Protein AF-0000000074027696 (afdb_homodimer)

Nearest PDB structures (foldseek):
  2muy-assembly1_A  TM=5.204E-01  e=8.103E-02  Escherichia coli
  4whe-assembly1_A  TM=5.985E-01  e=4.391E+00  Escherichia coli K-12
  5t8l-assembly1_A  TM=5.364E-01  e=8.041E+00  Saccharomyces cerevisiae S288C
  9eon-assembly1_A  TM=3.607E-01  e=3.245E+00  Synechocystis sp. PCC 6803
  2muy-assembly1_A  TM=5.195E-01  e=8.103E-02  Escherichia coli

pLDDT: mean 82.86, std 12.65, range [43.19, 97.19]

Sequence (272 aa):
MDLREAIEKIWNNRKYNTNDPKTAISHLNEEVAESLKALMKGDVDKAKRELQDAMSCLFIAMKVLDVDAVDAVNKQVEQMKKRNTKIMIFKNDKVEIYVDGVLKGGWSIWSTEDIKEAEKLAKEFGCEIKHEFNEAMDLREAIEKIWNNRKYNTNDPKTAISHLNEEVAESLKALMKGDVDKAKRELQDAMSCLFIAMKVLDVDAVDAVNKQVEQMKKRNTKIMIFKNDKVEIYVDGVLKGGWSIWSTEDIKEAEKLAKEFGCEIKHEFNEA

Secondary structure (DSSP, 8-state):
-BHHHHHHHHHHH-SS----HHHHHHHHHHHHHHHHHHHHTT-HHHHHHHHHHHHHHHHHHHHHTT--HHHHHHHHHHHHHHHTTEEEEE-SSEEEEEETTEEEEEEE--SHHHHHHHHHHHHHHTPEEEE-----/-BHHHHHHHHHHH-SS----HHHHHHHHHHHHHHHHHHHHTT-HHHHHHHHHHHHHHHHHHHHHTT--HHHHHHHHHHHHHHHTTEEEEE-SSEEEEEETTEEEEEEE--SHHHHHHHHHHHHHHTPEEEE-----

Structure (mmCIF, N/CA/C/O backbone):
data_AF-0000000074027696-model_v1
#
loop_
_entity.id
_entity.type
_entity.pdbx_description
1 polymer 'MazG nucleotide pyrophosphohydrolase domain-containing protein'
#
loop_
_atom_site.group_PDB
_atom_site.id
_atom_site.type_symbol
_atom_site.label_atom_id
_atom_site.label_alt_id
_atom_site.label_comp_id
_atom_site.label_asym_id
_atom_site.label_entity_id
_atom_site.label_seq_id
_atom_site.pdbx_PDB_ins_code
_atom_site.Cartn_x
_atom_site.Cartn_y
_atom_site.Cartn_z
_atom_site.occupancy
_atom_site.B_iso_or_equiv
_atom_site.auth_seq_id
_atom_site.auth_comp_id
_atom_site.auth_asym_id
_atom_site.auth_atom_id
_atom_site.pdbx_PDB_model_num
ATOM 1 N N . MET A 1 1 ? -3.068 -5.875 17.938 1 90.62 1 MET A N 1
ATOM 2 C CA . MET A 1 1 ? -3.92 -4.812 17.406 1 90.62 1 MET A CA 1
ATOM 3 C C . MET A 1 1 ? -4.812 -5.332 16.281 1 90.62 1 MET A C 1
ATOM 5 O O . MET A 1 1 ? -4.34 -6.02 15.383 1 90.62 1 MET A O 1
ATOM 9 N N . ASP A 1 2 ? -6.109 -4.969 16.469 1 94.5 2 ASP A N 1
ATOM 10 C CA . ASP A 1 2 ? -7.094 -5.312 15.445 1 94.5 2 ASP A CA 1
ATOM 11 C C . ASP A 1 2 ? -6.859 -4.512 14.164 1 94.5 2 ASP A C 1
ATOM 13 O O . ASP A 1 2 ? -6.562 -3.316 14.219 1 94.5 2 ASP A O 1
ATOM 17 N N . LEU A 1 3 ? -7.027 -5.215 12.969 1 95.88 3 LEU A N 1
ATOM 18 C CA . LEU A 1 3 ? -6.754 -4.594 11.68 1 95.88 3 LEU A CA 1
ATOM 19 C C . LEU A 1 3 ? -7.664 -3.391 11.453 1 95.88 3 LEU A C 1
ATOM 21 O O . LEU A 1 3 ? -7.203 -2.322 11.055 1 95.88 3 LEU A O 1
ATOM 25 N N . ARG A 1 4 ? -8.922 -3.486 11.742 1 94.5 4 ARG A N 1
ATOM 26 C CA . ARG A 1 4 ? -9.859 -2.377 11.578 1 94.5 4 ARG A CA 1
ATOM 27 C C . ARG A 1 4 ? -9.531 -1.242 12.547 1 94.5 4 ARG A C 1
ATOM 29 O O . ARG A 1 4 ? -9.664 -0.067 12.195 1 94.5 4 ARG A O 1
ATOM 36 N N . GLU A 1 5 ? -9.156 -1.602 13.68 1 94.5 5 GLU A N 1
ATOM 37 C CA . GLU A 1 5 ? -8.75 -0.605 14.664 1 94.5 5 GLU A CA 1
ATOM 38 C C . GLU A 1 5 ? -7.52 0.167 14.195 1 94.5 5 GLU A C 1
ATOM 40 O O . GLU A 1 5 ? -7.434 1.381 14.391 1 94.5 5 GLU A O 1
ATOM 45 N N . ALA A 1 6 ? -6.559 -0.57 13.68 1 94.75 6 ALA A N 1
ATOM 46 C CA . ALA A 1 6 ? -5.355 0.069 13.156 1 94.75 6 ALA A CA 1
ATOM 47 C C . ALA A 1 6 ? -5.703 1.094 12.078 1 94.75 6 ALA A C 1
ATOM 49 O O . ALA A 1 6 ? -5.16 2.203 12.07 1 94.75 6 ALA A O 1
ATOM 50 N N . ILE A 1 7 ? -6.613 0.716 11.172 1 95.62 7 ILE A N 1
ATOM 51 C CA . ILE A 1 7 ? -7.023 1.589 10.078 1 95.62 7 ILE A CA 1
ATOM 52 C C . ILE A 1 7 ? -7.734 2.818 10.641 1 95.62 7 ILE A C 1
ATOM 54 O O . ILE A 1 7 ? -7.484 3.943 10.203 1 95.62 7 ILE A O 1
ATOM 58 N N . GLU A 1 8 ? -8.562 2.65 11.656 1 94.31 8 GLU A N 1
ATOM 59 C CA . GLU A 1 8 ? -9.266 3.764 12.289 1 94.31 8 GLU A CA 1
ATOM 60 C C . GLU A 1 8 ? -8.281 4.719 12.969 1 94.31 8 GLU A C 1
ATOM 62 O O . GLU A 1 8 ? -8.469 5.934 12.938 1 94.31 8 GLU A O 1
ATOM 67 N N . LYS A 1 9 ? -7.309 4.137 13.555 1 90.81 9 LYS A N 1
ATOM 68 C CA . LYS A 1 9 ? -6.293 4.957 14.211 1 90.81 9 LYS A CA 1
ATOM 69 C C . LYS A 1 9 ? -5.574 5.848 13.203 1 90.81 9 LYS A C 1
ATOM 71 O O . LYS A 1 9 ? -5.383 7.043 13.445 1 90.81 9 LYS A O 1
ATOM 76 N N . ILE A 1 10 ? -5.172 5.27 12.109 1 91 10 ILE A N 1
ATOM 77 C CA . ILE A 1 10 ? -4.504 6.031 11.062 1 91 10 ILE A CA 1
ATOM 78 C C . ILE A 1 10 ? -5.461 7.078 10.492 1 91 10 ILE A C 1
ATOM 80 O O . ILE A 1 10 ? -5.09 8.242 10.32 1 91 10 ILE A O 1
ATOM 84 N N . TRP A 1 11 ? -6.668 6.676 10.273 1 91.56 11 TRP A N 1
ATOM 85 C CA . TRP A 1 11 ? -7.691 7.551 9.703 1 91.56 11 TRP A CA 1
ATOM 86 C C . TRP A 1 11 ? -7.918 8.766 10.594 1 91.56 11 TRP A C 1
ATOM 88 O O . TRP A 1 11 ? -7.969 9.898 10.102 1 91.56 11 TRP A O 1
ATOM 98 N N . ASN A 1 12 ? -8.023 8.562 11.805 1 89.31 12 ASN A N 1
ATOM 99 C CA . ASN A 1 12 ? -8.375 9.609 12.758 1 89.31 12 ASN A CA 1
ATOM 100 C C . ASN A 1 12 ? -7.203 10.555 13.008 1 89.31 12 ASN A C 1
ATOM 102 O O . ASN A 1 12 ? -7.391 11.664 13.523 1 89.31 12 ASN A O 1
ATOM 106 N N . ASN A 1 13 ? -6.02 10.109 12.648 1 80.31 13 ASN A N 1
ATOM 107 C CA . ASN A 1 13 ? -4.836 10.914 12.922 1 80.31 13 ASN A CA 1
ATOM 108 C C . ASN A 1 13 ? -4.129 11.328 11.641 1 80.31 13 ASN A C 1
ATOM 110 O O . ASN A 1 13 ? -3.006 11.844 11.68 1 80.31 13 ASN A O 1
ATOM 114 N N . ARG A 1 14 ? -4.723 11.094 10.555 1 77.75 14 ARG A N 1
ATOM 115 C CA . ARG A 1 14 ? -4.102 11.273 9.25 1 77.75 14 ARG A CA 1
ATOM 116 C C . ARG A 1 14 ? -3.582 12.695 9.078 1 77.75 14 ARG A C 1
ATOM 118 O O . ARG A 1 14 ? -4.172 13.648 9.594 1 77.75 14 ARG A O 1
ATOM 125 N N . LYS A 1 15 ? -2.514 12.68 8.312 1 62.47 15 LYS A N 1
ATOM 126 C CA . LYS A 1 15 ? -1.826 13.938 8.031 1 62.47 15 LYS A CA 1
ATOM 127 C C . LYS A 1 15 ? -2.629 14.797 7.066 1 62.47 15 LYS A C 1
ATOM 129 O O . LYS A 1 15 ? -2.57 16.031 7.125 1 62.47 15 LYS A O 1
ATOM 134 N N . TYR A 1 16 ? -3.195 14.125 6.133 1 65.75 16 TYR A N 1
ATOM 135 C CA . TYR A 1 16 ? -3.98 14.852 5.133 1 65.75 16 TYR A CA 1
ATOM 136 C C . TYR A 1 16 ? -5.398 14.297 5.051 1 65.75 16 TYR A C 1
ATOM 138 O O . TYR A 1 16 ? -5.629 13.117 5.336 1 65.75 16 TYR A O 1
ATOM 146 N N . ASN A 1 17 ? -6.246 15.336 4.859 1 69 17 ASN A N 1
ATOM 147 C CA . ASN A 1 17 ? -7.645 14.945 4.711 1 69 17 ASN A CA 1
ATOM 148 C C . ASN A 1 17 ? -8.078 14.977 3.25 1 69 17 ASN A C 1
ATOM 150 O O . ASN A 1 17 ? -7.789 15.93 2.527 1 69 17 ASN A O 1
ATOM 154 N N . THR A 1 18 ? -8.258 13.812 2.703 1 73.75 18 THR A N 1
ATOM 155 C CA . THR A 1 18 ? -8.812 13.781 1.354 1 73.75 18 THR A CA 1
ATOM 156 C C . THR A 1 18 ? -9.977 12.797 1.271 1 73.75 18 THR A C 1
ATOM 158 O O . THR A 1 18 ? -9.992 11.789 1.979 1 73.75 18 THR A O 1
ATOM 161 N N . ASN A 1 19 ? -10.914 13.164 0.49 1 85.12 19 ASN A N 1
ATOM 162 C CA . ASN A 1 19 ? -11.992 12.234 0.157 1 85.12 19 ASN A CA 1
ATOM 163 C C . ASN A 1 19 ? -11.969 11.859 -1.323 1 85.12 19 ASN A C 1
ATOM 165 O O . ASN A 1 19 ? -12.891 11.211 -1.814 1 85.12 19 ASN A O 1
ATOM 169 N N . ASP A 1 20 ? -10.938 12.266 -1.997 1 88.56 20 ASP A N 1
ATOM 170 C CA . ASP A 1 20 ? -10.781 11.961 -3.416 1 88.56 20 ASP A CA 1
ATOM 171 C C . ASP A 1 20 ? -9.922 10.719 -3.623 1 88.56 20 ASP A C 1
ATOM 173 O O . ASP A 1 20 ? -8.758 10.688 -3.23 1 88.56 20 ASP A O 1
ATOM 177 N N . PRO A 1 21 ? -10.531 9.711 -4.25 1 94.5 21 PRO A N 1
ATOM 178 C CA . PRO A 1 21 ? -9.805 8.453 -4.453 1 94.5 21 PRO A CA 1
ATOM 179 C C . PRO A 1 21 ? -8.5 8.648 -5.23 1 94.5 21 PRO A C 1
ATOM 181 O O . PRO A 1 21 ? -7.477 8.047 -4.887 1 94.5 21 PRO A O 1
ATOM 184 N N . LYS A 1 22 ? -8.547 9.5 -6.227 1 90.56 22 LYS A N 1
ATOM 185 C CA . LYS A 1 22 ? -7.355 9.727 -7.047 1 90.56 22 LYS A CA 1
ATOM 186 C C . LYS A 1 22 ? -6.223 10.328 -6.215 1 90.56 22 LYS A C 1
ATOM 188 O O . LYS A 1 22 ? -5.074 9.891 -6.316 1 90.56 22 LYS A O 1
ATOM 193 N N . THR A 1 23 ? -6.547 11.258 -5.367 1 87.75 23 THR A N 1
ATOM 194 C CA . THR A 1 23 ? -5.559 11.883 -4.492 1 87.75 23 THR A CA 1
ATOM 195 C C . THR A 1 23 ? -4.996 10.875 -3.5 1 87.75 23 THR A C 1
ATOM 197 O O . THR A 1 23 ? -3.783 10.789 -3.312 1 87.75 23 THR A O 1
ATOM 200 N N . ALA A 1 24 ? -5.863 10.109 -2.852 1 91.62 24 ALA A N 1
ATOM 201 C CA . ALA A 1 24 ? -5.445 9.117 -1.86 1 91.62 24 ALA A CA 1
ATOM 202 C C . ALA A 1 24 ? -4.5 8.094 -2.475 1 91.62 24 ALA A C 1
ATOM 204 O O . ALA A 1 24 ? -3.432 7.816 -1.92 1 91.62 24 ALA A O 1
ATOM 205 N N . ILE A 1 25 ? -4.793 7.562 -3.676 1 95.12 25 ILE A N 1
ATOM 206 C CA . ILE A 1 25 ? -3.984 6.527 -4.305 1 95.12 25 ILE A CA 1
ATOM 207 C C . ILE A 1 25 ? -2.705 7.141 -4.867 1 95.12 25 ILE A C 1
ATOM 209 O O . ILE A 1 25 ? -1.651 6.5 -4.875 1 95.12 25 ILE A O 1
ATOM 213 N N . SER A 1 26 ? -2.805 8.406 -5.312 1 88.75 26 SER A N 1
ATOM 214 C CA . SER A 1 26 ? -1.607 9.094 -5.785 1 88.75 26 SER A CA 1
ATOM 215 C C . SER A 1 26 ? -0.571 9.227 -4.672 1 88.75 26 SER A C 1
ATOM 217 O O . SER A 1 26 ? 0.622 9.016 -4.902 1 88.75 26 SER A O 1
ATOM 219 N N . HIS A 1 27 ? -1.017 9.57 -3.449 1 88.62 27 HIS A N 1
ATOM 220 C CA . HIS A 1 27 ? -0.11 9.641 -2.309 1 88.62 27 HIS A CA 1
ATOM 221 C C . HIS A 1 27 ? 0.51 8.281 -2.016 1 88.62 27 HIS A C 1
ATOM 223 O O . HIS A 1 27 ? 1.709 8.188 -1.743 1 88.62 27 HIS A O 1
ATOM 229 N N . LEU A 1 28 ? -0.297 7.234 -2.057 1 94.12 28 LEU A N 1
ATOM 230 C CA . LEU A 1 28 ? 0.194 5.871 -1.886 1 94.12 28 LEU A CA 1
ATOM 231 C C . LEU A 1 28 ? 1.269 5.547 -2.918 1 94.12 28 LEU A C 1
ATOM 233 O O . LEU A 1 28 ? 2.344 5.055 -2.568 1 94.12 28 LEU A O 1
ATOM 237 N N . ASN A 1 29 ? 1.05 5.848 -4.156 1 93.25 29 ASN A N 1
ATOM 238 C CA . ASN A 1 29 ? 1.986 5.59 -5.246 1 93.25 29 ASN A CA 1
ATOM 239 C C . ASN A 1 29 ? 3.314 6.305 -5.023 1 93.25 29 ASN A C 1
ATOM 241 O O . ASN A 1 29 ? 4.379 5.758 -5.328 1 93.25 29 ASN A O 1
ATOM 245 N N . GLU A 1 30 ? 3.201 7.473 -4.598 1 88.06 30 GLU A N 1
ATOM 246 C CA . GLU A 1 30 ? 4.41 8.242 -4.32 1 88.06 30 GLU A CA 1
ATOM 247 C C . GLU A 1 30 ? 5.281 7.543 -3.281 1 88.06 30 GLU A C 1
ATOM 249 O O . GLU A 1 30 ? 6.484 7.359 -3.494 1 88.06 30 GLU A O 1
ATOM 254 N N . GLU A 1 31 ? 4.66 7.121 -2.146 1 92.75 31 GLU A N 1
ATOM 255 C CA . GLU A 1 31 ? 5.414 6.461 -1.083 1 92.75 31 GLU A CA 1
ATOM 256 C C . GLU A 1 31 ? 6.02 5.148 -1.568 1 92.75 31 GLU A C 1
ATOM 258 O O . GLU A 1 31 ? 7.156 4.816 -1.226 1 92.75 31 GLU A O 1
ATOM 263 N N . VAL A 1 32 ? 5.273 4.422 -2.32 1 95.5 32 VAL A N 1
ATOM 264 C CA . VAL A 1 32 ? 5.77 3.148 -2.838 1 95.5 32 VAL A CA 1
ATOM 265 C C . VAL A 1 32 ? 6.938 3.396 -3.791 1 95.5 32 VAL A C 1
ATOM 267 O O . VAL A 1 32 ? 7.957 2.707 -3.725 1 95.5 32 VAL A O 1
ATOM 270 N N . ALA A 1 33 ? 6.781 4.391 -4.656 1 90.06 33 ALA A N 1
ATOM 271 C CA . ALA A 1 33 ? 7.844 4.742 -5.594 1 90.06 33 ALA A CA 1
ATOM 272 C C . ALA A 1 33 ? 9.109 5.168 -4.852 1 90.06 33 ALA A C 1
ATOM 274 O O . ALA A 1 33 ? 10.219 4.801 -5.246 1 90.06 33 ALA A O 1
ATOM 275 N N . GLU A 1 34 ? 8.969 5.879 -3.82 1 91.56 34 GLU A N 1
ATOM 276 C CA . GLU A 1 34 ? 10.117 6.312 -3.033 1 91.56 34 GLU A CA 1
ATOM 277 C C . GLU A 1 34 ? 10.789 5.129 -2.344 1 91.56 34 GLU A C 1
ATOM 279 O O . GLU A 1 34 ? 12.016 5.09 -2.223 1 91.56 34 GLU A O 1
ATOM 284 N N . SER A 1 35 ? 10.008 4.246 -1.848 1 95.56 35 SER A N 1
ATOM 285 C CA . SER A 1 35 ? 10.57 3.039 -1.241 1 95.56 35 SER A CA 1
ATOM 286 C C . SER A 1 35 ? 11.391 2.242 -2.248 1 95.56 35 SER A C 1
ATOM 288 O O . SER A 1 35 ? 12.516 1.827 -1.95 1 95.56 35 SER A O 1
ATOM 290 N N . LEU A 1 36 ? 10.852 2.078 -3.43 1 94.12 36 LEU A N 1
ATOM 291 C CA . LEU A 1 36 ? 11.539 1.348 -4.488 1 94.12 36 LEU A CA 1
ATOM 292 C C . LEU A 1 36 ? 12.836 2.053 -4.887 1 94.12 36 LEU A C 1
ATOM 294 O O . LEU A 1 36 ? 13.875 1.41 -5.039 1 94.12 36 LEU A O 1
ATOM 298 N N . LYS A 1 37 ? 12.75 3.352 -5.035 1 91.06 37 LYS A N 1
ATOM 299 C CA . LYS A 1 37 ? 13.914 4.16 -5.379 1 91.06 37 LYS A CA 1
ATOM 300 C C . LYS A 1 37 ? 15.016 4 -4.336 1 91.06 37 LYS A C 1
ATOM 302 O O . LYS A 1 37 ? 16.188 3.893 -4.68 1 91.06 37 LYS A O 1
ATOM 307 N N . ALA A 1 38 ? 14.625 4.035 -3.074 1 94.62 38 ALA A N 1
ATOM 308 C CA . ALA A 1 38 ? 15.586 3.867 -1.987 1 94.62 38 ALA A CA 1
ATOM 309 C C . ALA A 1 38 ? 16.281 2.508 -2.066 1 94.62 38 ALA A C 1
ATOM 311 O O . ALA A 1 38 ? 17.484 2.4 -1.847 1 94.62 38 ALA A O 1
ATOM 312 N N . LEU A 1 39 ? 15.531 1.489 -2.393 1 94.06 39 LEU A N 1
ATOM 313 C CA . LEU A 1 39 ? 16.109 0.158 -2.537 1 94.06 39 LEU A CA 1
ATOM 314 C C . LEU A 1 39 ? 17.109 0.125 -3.684 1 94.06 39 LEU A C 1
ATOM 316 O O . LEU A 1 39 ? 18.172 -0.492 -3.566 1 94.06 39 LEU A O 1
ATOM 320 N N . MET A 1 40 ? 16.75 0.814 -4.789 1 91.38 40 MET A N 1
ATOM 321 C CA . MET A 1 40 ? 17.625 0.863 -5.961 1 91.38 40 MET A CA 1
ATOM 322 C C . MET A 1 40 ? 18.938 1.549 -5.629 1 91.38 40 MET A C 1
ATOM 324 O O . MET A 1 40 ? 19.984 1.237 -6.227 1 91.38 40 MET A O 1
ATOM 328 N N . LYS A 1 41 ? 18.906 2.398 -4.633 1 94.88 41 LYS A N 1
ATOM 329 C CA . LYS A 1 41 ? 20.094 3.129 -4.203 1 94.88 41 LYS A CA 1
ATOM 330 C C . LYS A 1 41 ? 20.812 2.4 -3.068 1 94.88 41 LYS A C 1
ATOM 332 O O . LYS A 1 41 ? 21.812 2.893 -2.539 1 94.88 41 LYS A O 1
ATOM 337 N N . GLY A 1 42 ? 20.281 1.379 -2.637 1 95.38 42 GLY A N 1
ATOM 338 C CA . GLY A 1 42 ? 20.891 0.581 -1.59 1 95.38 42 GLY A CA 1
ATOM 339 C C . GLY A 1 42 ? 20.594 1.099 -0.194 1 95.38 42 GLY A C 1
ATOM 340 O O . GLY A 1 42 ? 21.234 0.679 0.775 1 95.38 42 GLY A O 1
ATOM 341 N N . ASP A 1 43 ? 19.703 1.993 -0.091 1 96.56 43 ASP A N 1
ATOM 342 C CA . ASP A 1 43 ? 19.312 2.559 1.198 1 96.56 43 ASP A CA 1
ATOM 343 C C . ASP A 1 43 ? 18.125 1.813 1.791 1 96.56 43 ASP A C 1
ATOM 345 O O . ASP A 1 43 ? 16.984 2.291 1.721 1 96.56 43 ASP A O 1
ATOM 349 N N . VAL A 1 44 ? 18.406 0.745 2.484 1 96.62 44 VAL A N 1
ATOM 350 C CA . VAL A 1 44 ? 17.375 -0.166 2.986 1 96.62 44 VAL A CA 1
ATOM 351 C C . VAL A 1 44 ? 16.594 0.502 4.117 1 96.62 44 VAL A C 1
ATOM 353 O O . VAL A 1 44 ? 15.383 0.338 4.227 1 96.62 44 VAL A O 1
ATOM 356 N N . ASP A 1 45 ? 17.266 1.235 4.898 1 96.5 45 ASP A N 1
ATOM 357 C CA . ASP A 1 45 ? 16.609 1.91 6.012 1 96.5 45 ASP A CA 1
ATOM 358 C C . ASP A 1 45 ? 15.555 2.898 5.516 1 96.5 45 ASP A C 1
ATOM 360 O O . ASP A 1 45 ? 14.438 2.939 6.031 1 96.5 45 ASP A O 1
ATOM 364 N N . LYS A 1 46 ? 15.953 3.635 4.566 1 94.06 46 LYS A N 1
ATOM 365 C CA . LYS A 1 46 ? 14.992 4.566 3.984 1 94.06 46 LYS A CA 1
ATOM 366 C C . LYS A 1 46 ? 13.844 3.822 3.309 1 94.06 46 LYS A C 1
ATOM 368 O O . LYS A 1 46 ? 12.688 4.254 3.379 1 94.06 46 LYS A O 1
ATOM 373 N N . ALA A 1 47 ? 14.156 2.732 2.635 1 97.06 47 ALA A N 1
ATOM 374 C CA . ALA A 1 47 ? 13.117 1.94 1.979 1 97.06 47 ALA A CA 1
ATOM 375 C C . ALA A 1 47 ? 12.078 1.461 2.984 1 97.06 47 ALA A C 1
ATOM 377 O O . ALA A 1 47 ? 10.875 1.513 2.715 1 97.06 47 ALA A O 1
ATOM 378 N N . LYS A 1 48 ? 12.539 1.059 4.152 1 97.12 48 LYS A N 1
ATOM 379 C CA . LYS A 1 48 ? 11.641 0.6 5.211 1 97.12 48 LYS A CA 1
ATOM 380 C C . LYS A 1 48 ? 10.75 1.734 5.703 1 97.12 48 LYS A C 1
ATOM 382 O O . LYS A 1 48 ? 9.555 1.54 5.914 1 97.12 48 LYS A O 1
ATOM 387 N N . ARG A 1 49 ? 11.312 2.873 5.82 1 94 49 ARG A N 1
ATOM 388 C CA . ARG A 1 49 ? 10.547 4.023 6.281 1 94 49 ARG A CA 1
ATOM 389 C C . ARG A 1 49 ? 9.461 4.398 5.277 1 94 49 ARG A C 1
ATOM 391 O O . ARG A 1 49 ? 8.312 4.633 5.656 1 94 49 ARG A O 1
ATOM 398 N N . GLU A 1 50 ? 9.812 4.438 4.043 1 93.06 50 GLU A N 1
ATOM 399 C CA . GLU A 1 50 ? 8.852 4.777 2.998 1 93.06 50 GLU A CA 1
ATOM 400 C C . GLU A 1 50 ? 7.762 3.719 2.887 1 93.06 50 GLU A C 1
ATOM 402 O O . GLU A 1 50 ? 6.609 4.035 2.574 1 93.06 50 GLU A O 1
ATOM 407 N N . LEU A 1 51 ? 8.156 2.516 3.148 1 96.81 51 LEU A N 1
ATOM 408 C CA . LEU A 1 51 ? 7.18 1.432 3.133 1 96.81 51 LEU A CA 1
ATOM 409 C C . LEU A 1 51 ? 6.176 1.59 4.27 1 96.81 51 LEU A C 1
ATOM 411 O O . LEU A 1 51 ? 4.98 1.345 4.086 1 96.81 51 LEU A O 1
ATOM 415 N N . GLN A 1 52 ? 6.668 1.999 5.414 1 95.25 52 GLN A N 1
ATOM 416 C CA . GLN A 1 52 ? 5.781 2.285 6.539 1 95.25 52 GLN A CA 1
ATOM 417 C C . GLN A 1 52 ? 4.816 3.42 6.199 1 95.25 52 GLN A C 1
ATOM 419 O O . GLN A 1 52 ? 3.623 3.336 6.5 1 95.25 52 GLN A O 1
ATOM 424 N N . ASP A 1 53 ? 5.32 4.453 5.57 1 92.12 53 ASP A N 1
ATOM 425 C CA . ASP A 1 53 ? 4.473 5.555 5.125 1 92.12 53 ASP A CA 1
ATOM 426 C C . ASP A 1 53 ? 3.449 5.078 4.094 1 92.12 53 ASP A C 1
ATOM 428 O O . ASP A 1 53 ? 2.305 5.539 4.09 1 92.12 53 ASP A O 1
ATOM 432 N N . ALA A 1 54 ? 3.881 4.191 3.24 1 95.44 54 ALA A N 1
ATOM 433 C CA . ALA A 1 54 ? 2.982 3.633 2.232 1 95.44 54 ALA A CA 1
ATOM 434 C C . ALA A 1 54 ? 1.828 2.879 2.885 1 95.44 54 ALA A C 1
ATOM 436 O O . ALA A 1 54 ? 0.692 2.938 2.41 1 95.44 54 ALA A O 1
ATOM 437 N N . MET A 1 55 ? 2.084 2.189 3.928 1 97 55 MET A N 1
ATOM 438 C CA . MET A 1 55 ? 1.021 1.469 4.625 1 97 55 MET A CA 1
ATOM 439 C C . MET A 1 55 ? -0.049 2.43 5.129 1 97 55 MET A C 1
ATOM 441 O O . MET A 1 55 ? -1.244 2.166 4.984 1 97 55 MET A O 1
ATOM 445 N N . SER A 1 56 ? 0.376 3.539 5.715 1 94.12 56 SER A N 1
ATOM 446 C CA . SER A 1 56 ? -0.582 4.535 6.18 1 94.12 56 SER A CA 1
ATOM 447 C C . SER A 1 56 ? -1.435 5.062 5.031 1 94.12 56 SER A C 1
ATOM 449 O O . SER A 1 56 ? -2.656 5.164 5.152 1 94.12 56 SER A O 1
ATOM 451 N N . CYS A 1 57 ? -0.773 5.336 3.928 1 92.56 57 CYS A N 1
ATOM 452 C CA . CYS A 1 57 ? -1.491 5.832 2.758 1 92.56 57 CYS A CA 1
ATOM 453 C C . CYS A 1 57 ? -2.467 4.785 2.234 1 92.56 57 CYS A C 1
ATOM 455 O O . CYS A 1 57 ? -3.562 5.125 1.782 1 92.56 57 CYS A O 1
ATOM 457 N N . LEU A 1 58 ? -2.006 3.533 2.301 1 97.12 58 LEU A N 1
ATOM 458 C CA . LEU A 1 58 ? -2.883 2.455 1.857 1 97.12 58 LEU A CA 1
ATOM 459 C C . LEU A 1 58 ? -4.141 2.387 2.721 1 97.12 58 LEU A C 1
ATOM 461 O O . LEU A 1 58 ? -5.25 2.268 2.197 1 97.12 58 LEU A O 1
ATOM 465 N N . PHE A 1 59 ? -3.992 2.48 4.008 1 96.19 59 PHE A N 1
ATOM 466 C CA . PHE A 1 59 ? -5.125 2.426 4.922 1 96.19 59 PHE A CA 1
ATOM 467 C C . PHE A 1 59 ? -6.066 3.6 4.688 1 96.19 59 PHE A C 1
ATOM 469 O O . PHE A 1 59 ? -7.289 3.434 4.699 1 96.19 59 PHE A O 1
ATOM 476 N N . ILE A 1 60 ? -5.566 4.746 4.445 1 93.25 60 ILE A N 1
ATOM 477 C CA . ILE A 1 60 ? -6.375 5.922 4.148 1 93.25 60 ILE A CA 1
ATOM 478 C C . ILE A 1 60 ? -7.137 5.707 2.846 1 93.25 60 ILE A C 1
ATOM 480 O O . ILE A 1 60 ? -8.336 5.977 2.77 1 93.25 60 ILE A O 1
ATOM 484 N N . ALA A 1 61 ? -6.445 5.23 1.82 1 95.81 61 ALA A N 1
ATOM 485 C CA . ALA A 1 61 ? -7.07 4.977 0.524 1 95.81 61 ALA A CA 1
ATOM 486 C C . ALA A 1 61 ? -8.211 3.975 0.654 1 95.81 61 ALA A C 1
ATOM 488 O O . ALA A 1 61 ? -9.25 4.121 0.003 1 95.81 61 ALA A O 1
ATOM 489 N N . MET A 1 62 ? -7.988 2.951 1.463 1 97.12 62 MET A N 1
ATOM 490 C CA . MET A 1 62 ? -9.023 1.938 1.658 1 97.12 62 MET A CA 1
ATOM 491 C C . MET A 1 62 ? -10.273 2.551 2.283 1 97.12 62 MET A C 1
ATOM 493 O O . MET A 1 62 ? -11.391 2.199 1.913 1 97.12 62 MET A O 1
ATOM 497 N N . LYS A 1 63 ? -10.102 3.475 3.182 1 95.94 63 LYS A N 1
ATOM 498 C CA . LYS A 1 63 ? -11.227 4.191 3.771 1 95.94 63 LYS A CA 1
ATOM 499 C C . LYS A 1 63 ? -11.93 5.059 2.734 1 95.94 63 LYS A C 1
ATOM 501 O O . LYS A 1 63 ? -13.164 5.047 2.637 1 95.94 63 LYS A O 1
ATOM 506 N N . VAL A 1 64 ? -11.188 5.77 1.993 1 94.31 64 VAL A N 1
ATOM 507 C CA . VAL A 1 64 ? -11.727 6.691 0.998 1 94.31 64 VAL A CA 1
ATOM 508 C C . VAL A 1 64 ? -12.523 5.914 -0.047 1 94.31 64 VAL A C 1
ATOM 510 O O . VAL A 1 64 ? -13.578 6.371 -0.498 1 94.31 64 VAL A O 1
ATOM 513 N N . LEU A 1 65 ? -12.062 4.719 -0.403 1 97.06 65 LEU A N 1
ATOM 514 C CA . LEU A 1 65 ? -12.688 3.914 -1.447 1 97.06 65 LEU A CA 1
ATOM 515 C C . LEU A 1 65 ? -13.695 2.938 -0.851 1 97.06 65 LEU A C 1
ATOM 517 O O . LEU A 1 65 ? -14.281 2.123 -1.57 1 97.06 65 LEU A O 1
ATOM 521 N N . ASP A 1 66 ? -13.836 2.975 0.479 1 96.44 66 ASP A N 1
ATOM 522 C CA . ASP A 1 66 ? -14.773 2.104 1.187 1 96.44 66 ASP A CA 1
ATOM 523 C C . ASP A 1 66 ? -14.438 0.632 0.949 1 96.44 66 ASP A C 1
ATOM 525 O O . ASP A 1 66 ? -15.297 -0.149 0.543 1 96.44 66 ASP A O 1
ATOM 529 N N . VAL A 1 67 ? -13.195 0.29 1.103 1 97.12 67 VAL A N 1
ATOM 530 C CA . VAL A 1 67 ? -12.719 -1.086 1.036 1 97.12 67 VAL A CA 1
ATOM 531 C C . VAL A 1 67 ? -12.477 -1.617 2.447 1 97.12 67 VAL A C 1
ATOM 533 O O . VAL A 1 67 ? -11.719 -1.022 3.221 1 97.12 67 VAL A O 1
ATOM 536 N N . ASP A 1 68 ? -13.156 -2.678 2.838 1 97 68 ASP A N 1
ATOM 537 C CA . ASP A 1 68 ? -12.938 -3.312 4.133 1 97 68 ASP A CA 1
ATOM 538 C C . ASP A 1 68 ? -11.703 -4.211 4.102 1 97 68 ASP A C 1
ATOM 540 O O . ASP A 1 68 ? -11.656 -5.184 3.346 1 97 68 ASP A O 1
ATOM 544 N N . ALA A 1 69 ? -10.773 -3.889 4.926 1 96.38 69 ALA A N 1
ATOM 545 C CA . ALA A 1 69 ? -9.484 -4.566 4.898 1 96.38 69 ALA A CA 1
ATOM 546 C C . ALA A 1 69 ? -9.625 -6.035 5.293 1 96.38 69 ALA A C 1
ATOM 548 O O . ALA A 1 69 ? -8.938 -6.898 4.75 1 96.38 69 ALA A O 1
ATOM 549 N N . VAL A 1 70 ? -10.461 -6.316 6.281 1 95.25 70 VAL A N 1
ATOM 550 C CA . VAL A 1 70 ? -10.648 -7.691 6.73 1 95.25 70 VAL A CA 1
ATOM 551 C C . VAL A 1 70 ? -11.242 -8.531 5.598 1 95.25 70 VAL A C 1
ATOM 553 O O . VAL A 1 70 ? -10.773 -9.633 5.324 1 95.25 70 VAL A O 1
ATOM 556 N N . ASP A 1 71 ? -12.211 -7.98 4.914 1 93.88 71 ASP A N 1
ATOM 557 C CA . ASP A 1 71 ? -12.797 -8.664 3.76 1 93.88 71 ASP A CA 1
ATOM 558 C C . ASP A 1 71 ? -11.75 -8.883 2.668 1 93.88 71 ASP A C 1
ATOM 560 O O . ASP A 1 71 ? -11.734 -9.93 2.02 1 93.88 71 ASP A O 1
ATOM 564 N N . ALA A 1 72 ? -10.977 -7.875 2.455 1 92.81 72 ALA A N 1
ATOM 565 C CA . ALA A 1 72 ? -9.938 -7.969 1.435 1 92.81 72 ALA A CA 1
ATOM 566 C C . ALA A 1 72 ? -8.969 -9.109 1.739 1 92.81 72 ALA A C 1
ATOM 568 O O . ALA A 1 72 ? -8.625 -9.898 0.852 1 92.81 72 ALA A O 1
ATOM 569 N N . VAL A 1 73 ? -8.523 -9.258 2.951 1 92.62 73 VAL A N 1
ATOM 570 C CA . VAL A 1 73 ? -7.617 -10.328 3.357 1 92.62 73 VAL A CA 1
ATOM 571 C C . VAL A 1 73 ? -8.297 -11.68 3.137 1 92.62 73 VAL A C 1
ATOM 573 O O . VAL A 1 73 ? -7.703 -12.594 2.547 1 92.62 73 VAL A O 1
ATOM 576 N N . ASN A 1 74 ? -9.453 -11.805 3.619 1 91.19 74 ASN A N 1
ATOM 577 C CA . ASN A 1 74 ? -10.164 -13.07 3.498 1 91.19 74 ASN A CA 1
ATOM 578 C C . ASN A 1 74 ? -10.344 -13.477 2.037 1 91.19 74 ASN A C 1
ATOM 580 O O . ASN A 1 74 ? -10.148 -14.633 1.679 1 91.19 74 ASN A O 1
ATOM 584 N N . LYS A 1 75 ? -10.727 -12.523 1.216 1 88.44 75 LYS A N 1
ATOM 585 C CA . LYS A 1 75 ? -10.906 -12.781 -0.21 1 88.44 75 LYS A CA 1
ATOM 586 C C . LYS A 1 75 ? -9.602 -13.219 -0.86 1 88.44 75 LYS A C 1
ATOM 588 O O . LYS A 1 75 ? -9.586 -14.133 -1.688 1 88.44 75 LYS A O 1
ATOM 593 N N . GLN A 1 76 ? -8.539 -12.492 -0.516 1 83.5 76 GLN A N 1
ATOM 594 C CA . GLN A 1 76 ? -7.238 -12.828 -1.092 1 83.5 76 GLN A CA 1
ATOM 595 C C . GLN A 1 76 ? -6.812 -14.242 -0.706 1 83.5 76 GLN A C 1
ATOM 597 O O . GLN A 1 76 ? -6.305 -14.992 -1.542 1 83.5 76 GLN A O 1
ATOM 602 N N . VAL A 1 77 ? -7.016 -14.602 0.522 1 81.06 77 VAL A N 1
ATOM 603 C CA . VAL A 1 77 ? -6.652 -15.922 1.014 1 81.06 77 VAL A CA 1
ATOM 604 C C . VAL A 1 77 ? -7.48 -16.984 0.292 1 81.06 77 VAL A C 1
ATOM 606 O O . VAL A 1 77 ? -6.953 -18.031 -0.112 1 81.06 77 VAL A O 1
ATOM 609 N N . GLU A 1 78 ? -8.711 -16.734 0.128 1 82.19 78 GLU A N 1
ATOM 610 C CA . GLU A 1 78 ? -9.586 -17.672 -0.577 1 82.19 78 GLU A CA 1
ATOM 611 C C . GLU A 1 78 ? -9.148 -17.844 -2.029 1 82.19 78 GLU A C 1
ATOM 613 O O . GLU A 1 78 ? -9.117 -18.969 -2.543 1 82.19 78 GLU A O 1
ATOM 618 N N . GLN A 1 79 ? -8.852 -16.734 -2.66 1 75.75 79 GLN A N 1
ATOM 619 C CA . GLN A 1 79 ? -8.398 -16.781 -4.047 1 75.75 79 GLN A CA 1
ATOM 620 C C . GLN A 1 79 ? -7.082 -17.547 -4.168 1 75.75 79 GLN A C 1
ATOM 622 O O . GLN A 1 79 ? -6.883 -18.297 -5.121 1 75.75 79 GLN A O 1
ATOM 627 N N . MET A 1 80 ? -6.258 -17.359 -3.203 1 68.38 80 MET A N 1
ATOM 628 C CA . MET A 1 80 ? -4.961 -18.016 -3.217 1 68.38 80 MET A CA 1
ATOM 629 C C . MET A 1 80 ? -5.117 -19.516 -2.992 1 68.38 80 MET A C 1
ATOM 631 O O . MET A 1 80 ? -4.383 -20.328 -3.574 1 68.38 80 MET A O 1
ATOM 635 N N . LYS A 1 81 ? -5.969 -19.812 -2.195 1 66.62 81 LYS A N 1
ATOM 636 C CA . LYS A 1 81 ? -6.242 -21.234 -1.943 1 66.62 81 LYS A CA 1
ATOM 637 C C . LYS A 1 81 ? -6.844 -21.906 -3.174 1 66.62 81 LYS A C 1
ATOM 639 O O . LYS A 1 81 ? -6.547 -23.062 -3.461 1 66.62 81 LYS A O 1
ATOM 644 N N . LYS A 1 82 ? -7.68 -21.141 -3.805 1 62.19 82 LYS A N 1
ATOM 645 C CA . LYS A 1 82 ? -8.25 -21.688 -5.031 1 62.19 82 LYS A CA 1
ATOM 646 C C . LYS A 1 82 ? -7.191 -21.828 -6.121 1 62.19 82 LYS A C 1
ATOM 648 O O . LYS A 1 82 ? -7.223 -22.766 -6.914 1 62.19 82 LYS A O 1
ATOM 653 N N . ARG A 1 83 ? -6.332 -20.859 -6.242 1 56.5 83 ARG A N 1
ATOM 654 C CA . ARG A 1 83 ? -5.277 -20.828 -7.25 1 56.5 83 ARG A CA 1
ATOM 655 C C . ARG A 1 83 ? -4.301 -21.984 -7.047 1 56.5 83 ARG A C 1
ATOM 657 O O . ARG A 1 83 ? -3.766 -22.531 -8.016 1 56.5 83 ARG A O 1
ATOM 664 N N . ASN A 1 84 ? -4.121 -22.281 -5.746 1 53.66 84 ASN A N 1
ATOM 665 C CA . ASN A 1 84 ? -3.236 -23.422 -5.52 1 53.66 84 ASN A CA 1
ATOM 666 C C . ASN A 1 84 ? -3.748 -24.672 -6.223 1 53.66 84 ASN A C 1
ATOM 668 O O . ASN A 1 84 ? -3.004 -25.641 -6.395 1 53.66 84 ASN A O 1
ATOM 672 N N . THR A 1 85 ? -4.891 -24.438 -6.871 1 60.88 85 THR A N 1
ATOM 673 C CA . THR A 1 85 ? -5.371 -25.547 -7.688 1 60.88 85 THR A CA 1
ATOM 674 C C . THR A 1 85 ? -5.16 -25.25 -9.172 1 60.88 85 THR A C 1
ATOM 676 O O . THR A 1 85 ? -5.27 -26.141 -10.008 1 60.88 85 THR A O 1
ATOM 679 N N . LYS A 1 86 ? -4.809 -23.906 -9.445 1 61.84 86 LYS A N 1
ATOM 680 C CA . LYS A 1 86 ? -4.551 -23.5 -10.828 1 61.84 86 LYS A CA 1
ATOM 681 C C . LYS A 1 86 ? -3.094 -23.094 -11.016 1 61.84 86 LYS A C 1
ATOM 683 O O . LYS A 1 86 ? -2.57 -22.266 -10.266 1 61.84 86 LYS A O 1
ATOM 688 N N . ILE A 1 87 ? -2.391 -23.797 -11.734 1 71.75 87 ILE A N 1
ATOM 689 C CA . ILE A 1 87 ? -0.98 -23.516 -11.992 1 71.75 87 ILE A CA 1
ATOM 690 C C . ILE A 1 87 ? -0.785 -23.141 -13.453 1 71.75 87 ILE A C 1
ATOM 692 O O . ILE A 1 87 ? -1.375 -23.766 -14.344 1 71.75 87 ILE A O 1
ATOM 696 N N . MET A 1 88 ? -0.111 -21.922 -13.633 1 76.62 88 MET A N 1
ATOM 697 C CA . MET A 1 88 ? 0.333 -21.594 -14.984 1 76.62 88 MET A CA 1
ATOM 698 C C . MET A 1 88 ? 1.818 -21.906 -15.156 1 76.62 88 MET A C 1
ATOM 700 O O . MET A 1 88 ? 2.65 -21.375 -14.414 1 76.62 88 MET A O 1
ATOM 704 N N . ILE A 1 89 ? 2.113 -22.891 -16.016 1 80.38 89 ILE A N 1
ATOM 705 C CA . ILE A 1 89 ? 3.494 -23.266 -16.297 1 80.38 89 ILE A CA 1
ATOM 706 C C . ILE A 1 89 ? 3.973 -22.562 -17.562 1 80.38 89 ILE A C 1
ATOM 708 O O . ILE A 1 89 ? 3.398 -22.75 -18.641 1 80.38 89 ILE A O 1
ATOM 712 N N . PHE A 1 90 ? 4.973 -21.703 -17.375 1 82.88 90 PHE A N 1
ATOM 713 C CA . PHE A 1 90 ? 5.586 -21 -18.5 1 82.88 90 PHE A CA 1
ATOM 714 C C . PHE A 1 90 ? 6.754 -21.797 -19.062 1 82.88 90 PHE A C 1
ATOM 716 O O . PHE A 1 90 ? 7.723 -22.078 -18.359 1 82.88 90 PHE A O 1
ATOM 723 N N . LYS A 1 91 ? 6.613 -22.188 -20.281 1 82.88 91 LYS A N 1
ATOM 724 C CA . LYS A 1 91 ? 7.664 -22.859 -21.031 1 82.88 91 LYS A CA 1
ATOM 725 C C . LYS A 1 91 ? 8.266 -21.953 -22.094 1 82.88 91 LYS A C 1
ATOM 727 O O . LYS A 1 91 ? 7.965 -20.75 -22.125 1 82.88 91 LYS A O 1
ATOM 732 N N . ASN A 1 92 ? 9.312 -22.391 -22.812 1 80.62 92 ASN A N 1
ATOM 733 C CA . ASN A 1 92 ? 10.047 -21.578 -23.781 1 80.62 92 ASN A CA 1
ATOM 734 C C . ASN A 1 92 ? 9.102 -20.922 -24.781 1 80.62 92 ASN A C 1
ATOM 736 O O . ASN A 1 92 ? 9.289 -19.766 -25.156 1 80.62 92 ASN A O 1
ATOM 740 N N . ASP A 1 93 ? 8.156 -21.688 -25.203 1 80.56 93 ASP A N 1
ATOM 741 C CA . ASP A 1 93 ? 7.355 -21.188 -26.328 1 80.56 93 ASP A CA 1
ATOM 742 C C . ASP A 1 93 ? 5.867 -21.219 -26 1 80.56 93 ASP A C 1
ATOM 744 O O . ASP A 1 93 ? 5.023 -21 -26.875 1 80.56 93 ASP A O 1
ATOM 748 N N . LYS A 1 94 ? 5.551 -21.594 -24.781 1 82.25 94 LYS A N 1
ATOM 749 C CA . LYS A 1 94 ? 4.125 -21.672 -24.469 1 82.25 94 LYS A CA 1
ATOM 750 C C . LYS A 1 94 ? 3.875 -21.547 -22.969 1 82.25 94 LYS A C 1
ATOM 752 O O . LYS A 1 94 ? 4.809 -21.656 -22.172 1 82.25 94 LYS A O 1
ATOM 757 N N . VAL A 1 95 ? 2.559 -21.188 -22.641 1 85.88 95 VAL A N 1
ATOM 758 C CA . VAL A 1 95 ? 2.064 -21.203 -21.281 1 85.88 95 VAL A CA 1
ATOM 759 C C . VAL A 1 95 ? 0.959 -22.25 -21.141 1 85.88 95 VAL A C 1
ATOM 761 O O . VAL A 1 95 ? 0.111 -22.391 -22.016 1 85.88 95 VAL A O 1
ATOM 764 N N . GLU A 1 96 ? 1.099 -23.062 -20.094 1 80.5 96 GLU A N 1
ATOM 765 C CA . GLU A 1 96 ? 0.098 -24.078 -19.797 1 80.5 96 GLU A CA 1
ATOM 766 C C . GLU A 1 96 ? -0.598 -23.781 -18.469 1 80.5 96 GLU A C 1
ATOM 768 O O . GLU A 1 96 ? 0.041 -23.344 -17.516 1 80.5 96 GLU A O 1
ATOM 773 N N . ILE A 1 97 ? -1.931 -23.938 -18.5 1 75.88 97 ILE A N 1
ATOM 774 C CA . ILE A 1 97 ? -2.703 -23.719 -17.281 1 75.88 97 ILE A CA 1
ATOM 775 C C . ILE A 1 97 ? -3.156 -25.062 -16.719 1 75.88 97 ILE A C 1
ATOM 777 O O . ILE A 1 97 ? -3.754 -25.875 -17.422 1 75.88 97 ILE A O 1
ATOM 781 N N . TYR A 1 98 ? -2.822 -25.312 -15.484 1 73.38 98 TYR A N 1
ATOM 782 C CA . TYR A 1 98 ? -3.236 -26.531 -14.781 1 73.38 98 TYR A CA 1
ATOM 783 C C . TYR A 1 98 ? -4.195 -26.188 -13.648 1 73.38 98 TYR A C 1
ATOM 785 O O . TYR A 1 98 ? -3.998 -25.219 -12.922 1 73.38 98 TYR A O 1
ATOM 793 N N . VAL A 1 99 ? -5.277 -26.891 -13.578 1 68.56 99 VAL A N 1
ATOM 794 C CA . VAL A 1 99 ? -6.199 -26.828 -12.453 1 68.56 99 VAL A CA 1
ATOM 795 C C . VAL A 1 99 ? -6.293 -28.188 -11.773 1 68.56 99 VAL A C 1
ATOM 797 O O . VAL A 1 99 ? -6.641 -29.188 -12.414 1 68.56 99 VAL A O 1
ATOM 800 N N . ASP A 1 100 ? -5.926 -28.125 -10.469 1 69.38 100 ASP A N 1
ATOM 801 C CA . ASP A 1 100 ? -5.914 -29.391 -9.734 1 69.38 100 ASP A CA 1
ATOM 802 C C . ASP A 1 100 ? -5.078 -30.438 -10.461 1 69.38 100 ASP A C 1
ATOM 804 O O . ASP A 1 100 ? -5.504 -31.594 -10.609 1 69.38 100 ASP A O 1
ATOM 808 N N . GLY A 1 101 ? -3.961 -29.969 -11.055 1 72 101 GLY A N 1
ATOM 809 C CA . GLY A 1 101 ? -2.998 -30.875 -11.672 1 72 101 GLY A CA 1
ATOM 810 C C . GLY A 1 101 ? -3.4 -31.312 -13.07 1 72 101 GLY A C 1
ATOM 811 O O . GLY A 1 101 ? -2.678 -32.062 -13.719 1 72 101 GLY A O 1
ATOM 812 N N . VAL A 1 102 ? -4.652 -30.938 -13.43 1 68.75 102 VAL A N 1
ATOM 813 C CA . VAL A 1 102 ? -5.133 -31.312 -14.75 1 68.75 102 VAL A CA 1
ATOM 814 C C . VAL A 1 102 ? -4.941 -30.141 -15.719 1 68.75 102 VAL A C 1
ATOM 816 O O . VAL A 1 102 ? -5.305 -29 -15.406 1 68.75 102 VAL A O 1
ATOM 819 N N . LEU A 1 103 ? -4.258 -30.375 -16.891 1 75.19 103 LEU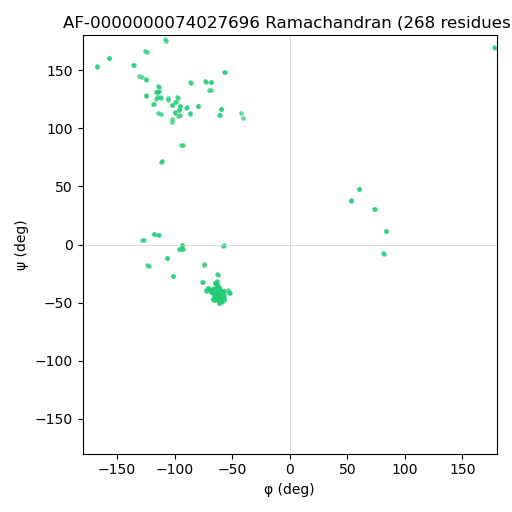 A N 1
ATOM 820 C CA . LEU A 1 103 ? -4.094 -29.344 -17.922 1 75.19 103 LEU A CA 1
ATOM 821 C C . LEU A 1 103 ? -5.449 -28.875 -18.438 1 75.19 103 LEU A C 1
ATOM 823 O O . LEU A 1 103 ? -6.23 -29.672 -18.969 1 75.19 103 LEU A O 1
ATOM 827 N N . LYS A 1 104 ? -5.699 -27.609 -18.203 1 67.19 104 LYS A N 1
ATOM 828 C CA . LYS A 1 104 ? -6.996 -27.062 -18.609 1 67.19 104 LYS A CA 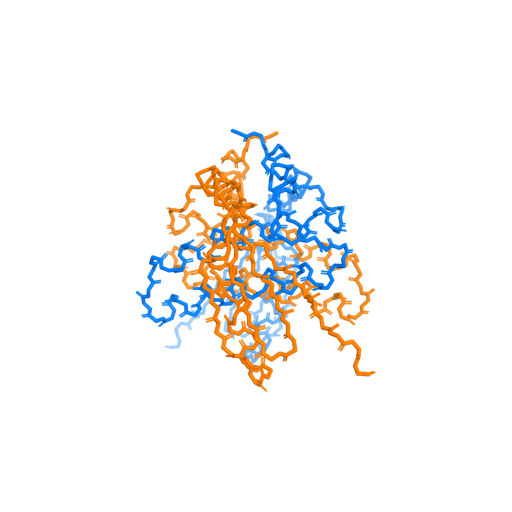1
ATOM 829 C C . LYS A 1 104 ? -6.875 -26.281 -19.906 1 67.19 104 LYS A C 1
ATOM 831 O O . LYS A 1 104 ? -7.855 -26.125 -20.641 1 67.19 104 LYS A O 1
ATOM 836 N N . GLY A 1 105 ? -5.711 -25.734 -20.188 1 67.94 105 GLY A N 1
ATOM 837 C CA . GLY A 1 105 ? -5.508 -24.938 -21.391 1 67.94 105 GLY A CA 1
ATOM 838 C C . GLY A 1 105 ? -4.109 -24.359 -21.484 1 67.94 105 GLY A C 1
ATOM 839 O O . GLY A 1 105 ? -3.254 -24.641 -20.656 1 67.94 105 GLY A O 1
ATOM 840 N N . GLY A 1 106 ? -3.729 -23.781 -22.641 1 75.38 106 GLY A N 1
ATOM 841 C CA . GLY A 1 106 ? -2.461 -23.109 -22.891 1 75.38 106 GLY A CA 1
ATOM 842 C C . GLY A 1 106 ? -2.441 -22.312 -24.172 1 75.38 106 GLY A C 1
ATOM 843 O O . GLY A 1 106 ? -3.385 -22.375 -24.969 1 75.38 106 GLY A O 1
ATOM 844 N N . TRP A 1 107 ? -1.63 -21.344 -24.188 1 74.62 107 TRP A N 1
ATOM 845 C CA . TRP A 1 107 ? -1.425 -20.562 -25.391 1 74.62 107 TRP A CA 1
ATOM 846 C C . TRP A 1 107 ? 0.057 -20.281 -25.625 1 74.62 107 TRP A C 1
ATOM 848 O O . TRP A 1 107 ? 0.87 -20.438 -24.703 1 74.62 107 TRP A O 1
ATOM 858 N N . SER A 1 108 ? 0.31 -20.078 -26.953 1 75.94 108 SER A N 1
ATOM 859 C CA . SER A 1 108 ? 1.698 -19.828 -27.312 1 75.94 108 SER A CA 1
ATOM 860 C C . SER A 1 108 ? 2.139 -18.438 -26.891 1 75.94 108 SER A C 1
ATOM 862 O O . SER A 1 108 ? 1.35 -17.484 -26.922 1 75.94 108 SER A O 1
ATOM 864 N N . ILE A 1 109 ? 3.383 -18.312 -26.406 1 80.12 109 ILE A N 1
ATOM 865 C CA . ILE A 1 109 ? 4.016 -17.047 -26.078 1 80.12 109 ILE A CA 1
ATOM 866 C C . ILE A 1 109 ? 5.348 -16.922 -26.828 1 80.12 109 ILE A C 1
ATOM 868 O O . ILE A 1 109 ? 6.113 -17.891 -26.891 1 80.12 109 ILE A O 1
ATOM 872 N N . TRP A 1 110 ? 5.492 -15.742 -27.531 1 75.88 110 TRP A N 1
ATOM 873 C CA . TRP A 1 110 ? 6.672 -15.617 -28.391 1 75.88 110 TRP A CA 1
ATOM 874 C C . TRP A 1 110 ? 7.484 -14.383 -28.016 1 75.88 110 TRP A C 1
ATOM 876 O O . TRP A 1 110 ? 8.625 -14.219 -28.469 1 75.88 110 TRP A O 1
ATOM 886 N N . SER A 1 111 ? 6.879 -13.531 -27.328 1 77 111 SER A N 1
ATOM 887 C CA . SER A 1 111 ? 7.582 -12.305 -26.984 1 77 111 SER A CA 1
ATOM 888 C C . SER A 1 111 ? 7.574 -12.07 -25.469 1 77 111 SER A C 1
ATOM 890 O O . SER A 1 111 ? 6.824 -12.727 -24.75 1 77 111 SER A O 1
ATOM 892 N N . THR A 1 112 ? 8.43 -11.156 -25.156 1 81.69 112 THR A N 1
ATOM 893 C CA . THR A 1 112 ? 8.492 -10.766 -23.75 1 81.69 112 THR A CA 1
ATOM 894 C C . THR A 1 112 ? 7.172 -10.148 -23.297 1 81.69 112 THR A C 1
ATOM 896 O O . THR A 1 112 ? 6.781 -10.273 -22.141 1 81.69 112 THR A O 1
ATOM 899 N N . GLU A 1 113 ? 6.551 -9.508 -24.188 1 74.25 113 GLU A N 1
ATOM 900 C CA . GLU A 1 113 ? 5.25 -8.914 -23.906 1 74.25 113 GLU A CA 1
ATOM 901 C C . GLU A 1 113 ? 4.207 -9.984 -23.609 1 74.25 113 GLU A C 1
ATOM 903 O O . GLU A 1 113 ? 3.369 -9.82 -22.719 1 74.25 113 GLU A O 1
ATOM 908 N N . ASP A 1 114 ? 4.309 -11.008 -24.328 1 72.75 114 ASP A N 1
ATOM 909 C CA . ASP A 1 114 ? 3.402 -12.133 -24.125 1 72.75 114 ASP A CA 1
ATOM 910 C C . ASP A 1 114 ? 3.551 -12.703 -22.703 1 72.75 114 ASP A C 1
ATOM 912 O O . ASP A 1 114 ? 2.555 -13.023 -22.062 1 72.75 114 ASP A O 1
ATOM 916 N N . ILE A 1 115 ? 4.77 -12.711 -22.312 1 78.62 115 ILE A N 1
ATOM 917 C CA . ILE A 1 115 ? 5.059 -13.289 -21.016 1 78.62 115 ILE A CA 1
ATOM 918 C C . ILE A 1 115 ? 4.477 -12.406 -19.906 1 78.62 115 ILE A C 1
ATOM 920 O O . ILE A 1 115 ? 3.826 -12.898 -18.984 1 78.62 115 ILE A O 1
ATOM 924 N N . LYS A 1 116 ? 4.602 -11.234 -20.078 1 72.44 116 LYS A N 1
ATOM 925 C CA . LYS A 1 116 ? 4.09 -10.281 -19.094 1 72.44 116 LYS A CA 1
ATOM 926 C C . LYS A 1 116 ? 2.566 -10.352 -19 1 72.44 116 LYS A C 1
ATOM 928 O O . LYS A 1 116 ? 1.999 -10.305 -17.906 1 72.44 116 LYS A O 1
ATOM 933 N N . GLU A 1 117 ? 1.963 -10.367 -20.094 1 71.5 117 GLU A N 1
ATOM 934 C CA . GLU A 1 117 ? 0.508 -10.484 -20.141 1 71.5 117 GLU A CA 1
ATOM 935 C C . GLU A 1 117 ? 0.031 -11.773 -19.484 1 71.5 117 GLU A C 1
ATOM 937 O O . GLU A 1 117 ? -0.959 -11.773 -18.75 1 71.5 117 GLU A O 1
ATOM 942 N N . ALA A 1 118 ? 0.749 -12.789 -19.844 1 73.88 118 ALA A N 1
ATOM 943 C CA . ALA A 1 118 ? 0.399 -14.078 -19.25 1 73.88 118 ALA A CA 1
ATOM 944 C C . ALA A 1 118 ? 0.56 -14.055 -17.734 1 73.88 118 ALA A C 1
ATOM 946 O O . ALA A 1 118 ? -0.277 -14.602 -17.016 1 73.88 118 ALA A O 1
ATOM 947 N N . GLU A 1 119 ? 1.601 -13.484 -17.391 1 77.44 119 GLU A N 1
ATOM 948 C CA . GLU A 1 119 ? 1.82 -13.375 -15.953 1 77.44 119 GLU A CA 1
ATOM 949 C C . GLU A 1 119 ? 0.727 -12.539 -15.289 1 77.44 119 GLU A C 1
ATOM 951 O O . GLU A 1 119 ? 0.277 -12.859 -14.188 1 77.44 119 GLU A O 1
ATOM 956 N N . LYS A 1 120 ? 0.318 -11.57 -15.93 1 65.5 120 LYS A N 1
ATOM 957 C CA . LYS A 1 120 ? -0.791 -10.758 -15.445 1 65.5 120 LYS A CA 1
ATOM 958 C C . LYS A 1 120 ? -2.07 -11.578 -15.328 1 65.5 120 LYS A C 1
ATOM 960 O O . LYS A 1 120 ? -2.801 -11.461 -14.336 1 65.5 120 LYS A O 1
ATOM 965 N N . LEU A 1 121 ? -2.273 -12.312 -16.328 1 64.5 121 LEU A N 1
ATOM 966 C CA . LEU A 1 121 ? -3.432 -13.203 -16.328 1 64.5 121 LEU A CA 1
ATOM 967 C C . LEU A 1 121 ? -3.365 -14.188 -15.164 1 64.5 121 LEU A C 1
ATOM 969 O O . LEU A 1 121 ? -4.375 -14.445 -14.508 1 64.5 121 LEU A O 1
ATOM 973 N N . ALA A 1 122 ? -2.176 -14.766 -15.102 1 71 122 ALA A N 1
ATOM 974 C CA . ALA A 1 122 ? -1.985 -15.703 -14 1 71 122 ALA A CA 1
ATOM 975 C C . ALA A 1 122 ? -2.338 -15.062 -12.656 1 71 122 ALA A C 1
ATOM 977 O O . ALA A 1 122 ? -3.01 -15.68 -11.828 1 71 122 ALA A O 1
ATOM 978 N N . LYS A 1 123 ? -1.934 -13.914 -12.594 1 65.06 123 LYS A N 1
ATOM 979 C CA . LYS A 1 123 ? -2.215 -13.164 -11.375 1 65.06 123 LYS A CA 1
ATOM 980 C C . LYS A 1 123 ? -3.711 -12.898 -11.227 1 65.06 123 LYS A C 1
ATOM 982 O O . LYS A 1 123 ? -4.27 -13.062 -10.141 1 65.06 123 LYS A O 1
ATOM 987 N N . GLU A 1 124 ? -4.289 -12.578 -12.242 1 57.88 124 GLU A N 1
ATOM 988 C CA . GLU A 1 124 ? -5.719 -12.281 -12.266 1 57.88 124 GLU A CA 1
ATOM 989 C C . GLU A 1 124 ? -6.539 -13.523 -11.914 1 57.88 124 GLU A C 1
ATOM 991 O O . GLU A 1 124 ? -7.566 -13.422 -11.242 1 57.88 124 GLU A O 1
ATOM 996 N N . PHE A 1 125 ? -6 -14.578 -12.359 1 59.78 125 PHE A N 1
ATOM 997 C CA . PHE A 1 125 ? -6.746 -15.82 -12.188 1 59.78 125 PHE A CA 1
ATOM 998 C C . PHE A 1 125 ? -6.289 -16.547 -10.938 1 59.78 125 PHE A C 1
ATOM 1000 O O . PHE A 1 125 ? -6.789 -17.641 -10.633 1 59.78 125 PHE A O 1
ATOM 1007 N N . GLY A 1 126 ? -5.328 -15.992 -10.352 1 61.31 126 GLY A N 1
ATOM 1008 C CA . GLY A 1 126 ? -4.836 -16.609 -9.125 1 61.31 126 GLY A CA 1
ATOM 1009 C C . GLY A 1 126 ? -4.043 -17.875 -9.375 1 61.31 126 GLY A C 1
ATOM 1010 O O . GLY A 1 126 ? -4.164 -18.844 -8.625 1 61.31 126 GLY A O 1
ATOM 1011 N N . CYS A 1 127 ? -3.443 -17.922 -10.414 1 67.69 127 CYS A N 1
ATOM 1012 C CA . CYS A 1 127 ? -2.652 -19.109 -10.75 1 67.69 127 CYS A CA 1
ATOM 1013 C C . CYS A 1 127 ? -1.248 -19 -10.164 1 67.69 127 CYS A C 1
ATOM 1015 O O . CYS A 1 127 ? -0.656 -17.922 -10.148 1 67.69 127 CYS A O 1
ATOM 1017 N N . GLU A 1 128 ? -0.827 -20.156 -9.68 1 73.56 128 GLU A N 1
ATOM 1018 C CA . GLU A 1 128 ? 0.606 -20.266 -9.422 1 73.56 128 GLU A CA 1
ATOM 1019 C C . GLU A 1 128 ? 1.397 -20.297 -10.727 1 73.56 128 GLU A C 1
ATOM 1021 O O . GLU A 1 128 ? 0.994 -20.953 -11.688 1 73.56 128 GLU A O 1
ATOM 1026 N N . ILE A 1 129 ? 2.525 -19.422 -10.75 1 75.06 129 ILE A N 1
ATOM 1027 C CA . ILE A 1 129 ? 3.332 -19.391 -11.969 1 75.06 129 ILE A CA 1
ATOM 1028 C C . ILE A 1 129 ? 4.57 -20.266 -11.789 1 75.06 129 ILE A C 1
ATOM 1030 O O . ILE A 1 129 ? 5.266 -20.172 -10.773 1 75.06 129 ILE A O 1
ATOM 1034 N N . LYS A 1 130 ? 4.754 -21.25 -12.664 1 77.19 130 LYS A N 1
ATOM 1035 C CA . LYS A 1 130 ? 5.984 -22.031 -12.758 1 77.19 130 LYS A CA 1
ATOM 1036 C C . LYS A 1 130 ? 6.672 -21.828 -14.109 1 77.19 130 LYS A C 1
ATOM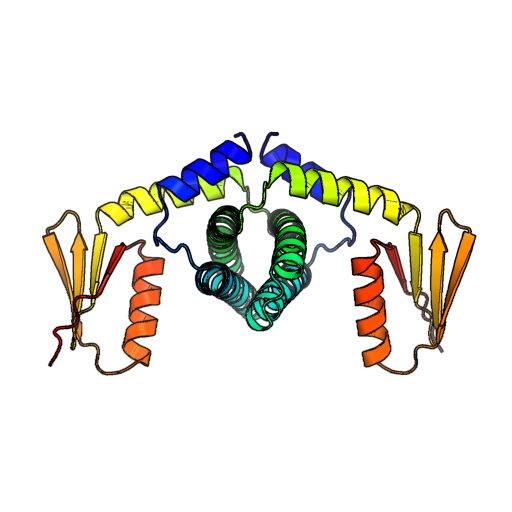 1038 O O . LYS A 1 130 ? 6.027 -21.875 -15.156 1 77.19 130 LYS A O 1
ATOM 1043 N N . HIS A 1 131 ? 8.023 -21.406 -14.047 1 79.5 131 HIS A N 1
ATOM 1044 C CA . HIS A 1 131 ? 8.805 -21.266 -15.266 1 79.5 131 HIS A CA 1
ATOM 1045 C C . HIS A 1 131 ? 9.617 -22.531 -15.547 1 79.5 131 HIS A C 1
ATOM 1047 O O . HIS A 1 131 ? 10.422 -22.953 -14.719 1 79.5 131 HIS A O 1
ATOM 1053 N N . GLU A 1 132 ? 9.328 -23.203 -16.484 1 76.25 132 GLU A N 1
ATOM 1054 C CA . GLU A 1 132 ? 10.086 -24.359 -16.953 1 76.25 132 GLU A CA 1
ATOM 1055 C C . GLU A 1 132 ? 10.742 -24.078 -18.297 1 76.25 132 GLU A C 1
ATOM 1057 O O . GLU A 1 132 ? 10.281 -24.562 -19.344 1 76.25 132 GLU A O 1
ATOM 1062 N N . PHE A 1 133 ? 11.82 -23.172 -18.281 1 68.56 133 PHE A N 1
ATOM 1063 C CA . PHE A 1 133 ? 12.531 -22.891 -19.516 1 68.56 133 PHE A CA 1
ATOM 1064 C C . PHE A 1 133 ? 13.648 -23.906 -19.75 1 68.56 133 PHE A C 1
ATOM 1066 O O . PHE A 1 133 ? 14.359 -24.281 -18.812 1 68.56 133 PHE A O 1
ATOM 1073 N N . ASN A 1 134 ? 13.625 -24.734 -20.688 1 60.5 134 ASN A N 1
ATOM 1074 C CA . ASN A 1 134 ? 14.719 -25.625 -21.062 1 60.5 134 ASN A CA 1
ATOM 1075 C C . ASN A 1 134 ? 15.969 -24.859 -21.469 1 60.5 134 ASN A C 1
ATOM 1077 O O . ASN A 1 134 ? 15.867 -23.828 -22.141 1 60.5 134 ASN A O 1
ATOM 1081 N N . GLU A 1 135 ? 17.062 -24.891 -20.703 1 50.84 135 GLU A N 1
ATOM 1082 C CA . GLU A 1 135 ? 18.359 -24.469 -21.234 1 50.84 135 GLU A CA 1
ATOM 1083 C C . GLU A 1 135 ? 18.562 -24.953 -22.656 1 50.84 135 GLU A C 1
ATOM 1085 O O . GLU A 1 135 ? 18.297 -26.125 -22.969 1 50.84 135 GLU A O 1
ATOM 1090 N N . ALA A 1 136 ? 18.547 -24.141 -23.672 1 43.19 136 ALA A N 1
ATOM 1091 C CA . ALA A 1 136 ? 19.25 -24.594 -24.875 1 43.19 136 ALA A CA 1
ATOM 1092 C C . ALA A 1 136 ? 20.688 -25 -24.547 1 43.19 136 ALA A C 1
ATOM 1094 O O . ALA A 1 136 ? 21.344 -24.375 -23.703 1 43.19 136 ALA A O 1
ATOM 1095 N N . MET B 1 1 ? -10.031 -9.328 13.289 1 90.69 1 MET B N 1
ATOM 1096 C CA . MET B 1 1 ? -8.773 -9.977 12.898 1 90.69 1 MET B CA 1
ATOM 1097 C C . MET B 1 1 ? -7.578 -9.133 13.32 1 90.69 1 MET B C 1
ATOM 1099 O O . MET B 1 1 ? -7.555 -7.918 13.094 1 90.69 1 MET B O 1
ATOM 1103 N N . ASP B 1 2 ? -6.648 -9.883 13.969 1 94.62 2 ASP B N 1
ATOM 1104 C CA . ASP B 1 2 ? -5.395 -9.258 14.375 1 94.62 2 ASP B CA 1
ATOM 1105 C C . ASP B 1 2 ? -4.535 -8.906 13.164 1 94.62 2 ASP B C 1
ATOM 1107 O O . ASP B 1 2 ? -4.438 -9.695 12.219 1 94.62 2 ASP B O 1
ATOM 1111 N N . LEU B 1 3 ? -3.861 -7.68 13.227 1 95.94 3 LEU B N 1
ATOM 1112 C CA . LEU B 1 3 ? -3.07 -7.191 12.102 1 95.94 3 LEU B CA 1
ATOM 1113 C C . LEU B 1 3 ? -1.923 -8.148 11.789 1 95.94 3 LEU B C 1
ATOM 1115 O O . LEU B 1 3 ? -1.702 -8.5 10.625 1 95.94 3 LEU B O 1
ATOM 1119 N N . ARG B 1 4 ? -1.221 -8.633 12.75 1 94.75 4 ARG B N 1
ATOM 1120 C CA . ARG B 1 4 ? -0.124 -9.57 12.539 1 94.75 4 ARG B CA 1
ATOM 1121 C C . ARG B 1 4 ? -0.639 -10.898 12 1 94.75 4 ARG B C 1
ATOM 1123 O O . ARG B 1 4 ? 0.011 -11.531 11.164 1 94.75 4 ARG B O 1
ATOM 1130 N N . GLU B 1 5 ? -1.715 -11.281 12.484 1 94.56 5 GLU B N 1
ATOM 1131 C CA . GLU B 1 5 ? -2.34 -12.508 12 1 94.56 5 GLU B CA 1
ATOM 1132 C C . GLU B 1 5 ? -2.717 -12.383 10.523 1 94.56 5 GLU B C 1
ATOM 1134 O O . GLU B 1 5 ? -2.551 -13.336 9.758 1 94.56 5 GLU B O 1
ATOM 1139 N N . ALA B 1 6 ? -3.305 -11.25 10.188 1 94.75 6 ALA B N 1
ATOM 1140 C CA . ALA B 1 6 ? -3.664 -11.008 8.789 1 94.75 6 ALA B C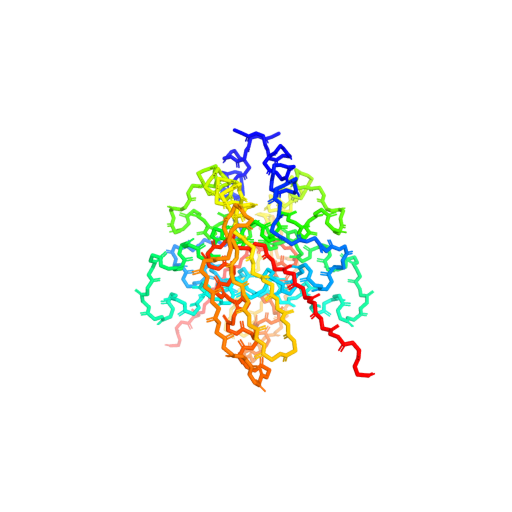A 1
ATOM 1141 C C . ALA B 1 6 ? -2.445 -11.117 7.879 1 94.75 6 ALA B C 1
ATOM 1143 O O . ALA B 1 6 ? -2.512 -11.734 6.812 1 94.75 6 ALA B O 1
ATOM 1144 N N . ILE B 1 7 ? -1.331 -10.531 8.312 1 95.62 7 ILE B N 1
ATOM 1145 C CA . ILE B 1 7 ? -0.097 -10.539 7.531 1 95.62 7 ILE B CA 1
ATOM 1146 C C . ILE B 1 7 ? 0.421 -11.977 7.41 1 95.62 7 ILE B C 1
ATOM 1148 O O . ILE B 1 7 ? 0.837 -12.398 6.332 1 95.62 7 ILE B O 1
ATOM 1152 N N . GLU B 1 8 ? 0.341 -12.758 8.469 1 94.31 8 GLU B N 1
ATOM 1153 C CA . GLU B 1 8 ? 0.772 -14.148 8.445 1 94.31 8 GLU B CA 1
ATOM 1154 C C . GLU B 1 8 ? -0.088 -14.977 7.496 1 94.31 8 GLU B C 1
ATOM 1156 O O . GLU B 1 8 ? 0.419 -15.859 6.801 1 94.31 8 GLU B O 1
ATOM 1161 N N . LYS B 1 9 ? -1.331 -14.68 7.52 1 90.75 9 LYS B N 1
ATOM 1162 C CA . LYS B 1 9 ? -2.24 -15.391 6.621 1 90.75 9 LYS B CA 1
ATOM 1163 C C . LYS B 1 9 ? -1.872 -15.141 5.16 1 90.75 9 LYS B C 1
ATOM 1165 O O . LYS B 1 9 ? -1.824 -16.078 4.363 1 90.75 9 LYS B O 1
ATOM 1170 N N . ILE B 1 10 ? -1.658 -13.914 4.812 1 90.94 10 ILE B N 1
ATOM 1171 C CA . ILE B 1 10 ? -1.265 -13.57 3.449 1 90.94 10 ILE B CA 1
ATOM 1172 C C . ILE B 1 10 ? 0.085 -14.203 3.125 1 90.94 10 ILE B C 1
ATOM 1174 O O . ILE B 1 10 ? 0.257 -14.805 2.061 1 90.94 10 ILE B O 1
ATOM 1178 N N . TRP B 1 11 ? 0.989 -14.117 4.059 1 91.56 11 TRP B N 1
ATOM 1179 C CA . TRP B 1 11 ? 2.336 -14.648 3.885 1 91.56 11 TRP B CA 1
ATOM 1180 C C . TRP B 1 11 ? 2.299 -16.141 3.604 1 91.56 11 TRP B C 1
ATOM 1182 O O . TRP B 1 11 ? 2.971 -16.625 2.689 1 91.56 11 TRP B O 1
ATOM 1192 N N . ASN B 1 12 ? 1.557 -16.828 4.32 1 88.94 12 ASN B N 1
ATOM 1193 C CA . ASN B 1 12 ? 1.521 -18.297 4.25 1 88.94 12 ASN B CA 1
ATOM 1194 C C . ASN B 1 12 ? 0.783 -18.781 3.006 1 88.94 12 ASN B C 1
ATOM 1196 O O . ASN B 1 12 ? 0.917 -19.938 2.611 1 88.94 12 ASN B O 1
ATOM 1200 N N . ASN B 1 13 ? 0.024 -17.875 2.404 1 80 13 ASN B N 1
ATOM 1201 C CA . ASN B 1 13 ? -0.78 -18.281 1.256 1 80 13 ASN B CA 1
ATOM 1202 C C . ASN B 1 13 ? -0.368 -17.531 -0.008 1 80 13 ASN B C 1
ATOM 1204 O O . ASN B 1 13 ? -1.053 -17.609 -1.029 1 80 13 ASN B O 1
ATOM 1208 N N . ARG B 1 14 ? 0.678 -16.828 0.065 1 77.5 14 ARG B N 1
ATOM 1209 C CA . ARG B 1 14 ? 1.094 -15.914 -0.998 1 77.5 14 ARG B CA 1
ATOM 1210 C C . ARG B 1 14 ? 1.247 -16.656 -2.322 1 77.5 14 ARG B C 1
ATOM 1212 O O . ARG B 1 14 ? 1.633 -17.828 -2.346 1 77.5 14 ARG B O 1
ATOM 1219 N N . LYS B 1 15 ? 0.954 -15.836 -3.316 1 62.12 15 LYS B N 1
ATOM 1220 C CA . LYS B 1 15 ? 1.003 -16.328 -4.688 1 62.12 15 LYS B CA 1
ATOM 1221 C C . LYS B 1 15 ? 2.443 -16.531 -5.148 1 62.12 15 LYS B C 1
ATOM 1223 O O . LYS B 1 15 ? 2.727 -17.422 -5.957 1 62.12 15 LYS B O 1
ATOM 1228 N N . TYR B 1 16 ? 3.23 -15.609 -4.75 1 65.38 16 TYR B N 1
ATOM 1229 C CA . TYR B 1 16 ? 4.633 -15.68 -5.148 1 65.38 16 TYR B CA 1
ATOM 1230 C C . TYR B 1 16 ? 5.551 -15.641 -3.932 1 65.38 16 TYR B C 1
ATOM 1232 O O . TYR B 1 16 ? 5.191 -15.07 -2.896 1 65.38 16 TYR B O 1
ATOM 1240 N N . ASN B 1 17 ? 6.59 -16.484 -4.148 1 68.06 17 ASN B N 1
ATOM 1241 C CA . ASN B 1 17 ? 7.578 -16.531 -3.08 1 68.06 17 ASN B CA 1
ATOM 1242 C C . ASN B 1 17 ? 8.82 -15.719 -3.438 1 68.06 17 ASN B C 1
ATOM 1244 O O . ASN B 1 17 ? 9.352 -15.844 -4.543 1 68.06 17 ASN B O 1
ATOM 1248 N N . THR B 1 18 ? 8.945 -14.578 -2.84 1 73.06 18 THR B N 1
ATOM 1249 C CA . THR B 1 18 ? 10.18 -13.836 -3.043 1 73.06 18 THR B CA 1
ATOM 1250 C C . THR B 1 18 ? 10.797 -13.422 -1.705 1 73.06 18 THR B C 1
ATOM 1252 O O . THR B 1 18 ? 10.07 -13.172 -0.738 1 73.06 18 THR B O 1
ATOM 1255 N N . ASN B 1 19 ? 12.055 -13.453 -1.683 1 85 19 ASN B N 1
ATOM 1256 C CA . ASN B 1 19 ? 12.773 -12.898 -0.542 1 85 19 ASN B CA 1
ATOM 1257 C C . ASN B 1 19 ? 13.578 -11.656 -0.935 1 85 19 ASN B C 1
ATOM 1259 O O . ASN B 1 19 ? 14.367 -11.148 -0.136 1 85 19 ASN B O 1
ATOM 1263 N N . ASP B 1 20 ? 13.375 -11.203 -2.137 1 88.56 20 ASP B N 1
ATOM 1264 C CA . ASP B 1 20 ? 14.07 -10.016 -2.633 1 88.56 20 ASP B CA 1
ATOM 1265 C C . ASP B 1 20 ? 13.219 -8.758 -2.441 1 88.56 20 ASP B C 1
ATOM 1267 O O . ASP B 1 20 ? 12.117 -8.656 -2.99 1 88.56 20 ASP B O 1
ATOM 1271 N N . PRO B 1 21 ? 13.766 -7.82 -1.668 1 94.25 21 PRO B N 1
ATOM 1272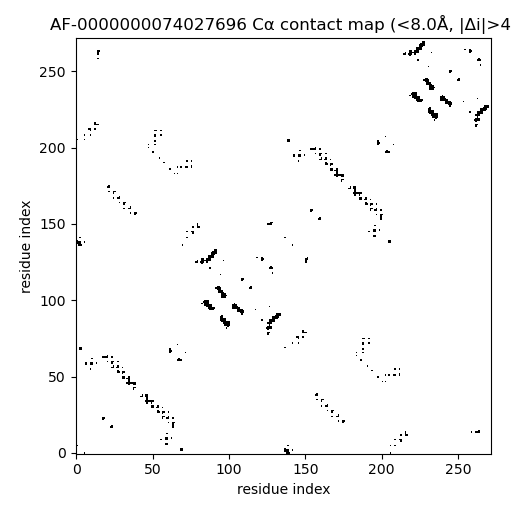 C CA . PRO B 1 21 ? 13.008 -6.602 -1.385 1 94.25 21 PRO B CA 1
ATOM 1273 C C . PRO B 1 21 ? 12.602 -5.852 -2.652 1 94.25 21 PRO B C 1
ATOM 1275 O O . PRO B 1 21 ? 11.469 -5.367 -2.752 1 94.25 21 PRO B O 1
ATOM 1278 N N . LYS B 1 22 ? 13.5 -5.809 -3.611 1 90.25 22 LYS B N 1
ATOM 1279 C CA . LYS B 1 22 ? 13.211 -5.082 -4.848 1 90.25 22 LYS B CA 1
ATOM 1280 C C . LYS B 1 22 ? 12.047 -5.723 -5.598 1 90.25 22 LYS B C 1
ATOM 1282 O O . LYS B 1 22 ? 11.156 -5.023 -6.078 1 90.25 22 LYS B O 1
ATOM 1287 N N . THR B 1 23 ? 12.016 -7.02 -5.641 1 87.56 23 THR B N 1
ATOM 1288 C CA . THR B 1 23 ? 10.938 -7.742 -6.301 1 87.56 23 THR B CA 1
ATOM 1289 C C . THR B 1 23 ? 9.617 -7.523 -5.566 1 87.56 23 THR B C 1
ATOM 1291 O O . THR B 1 23 ? 8.594 -7.238 -6.191 1 87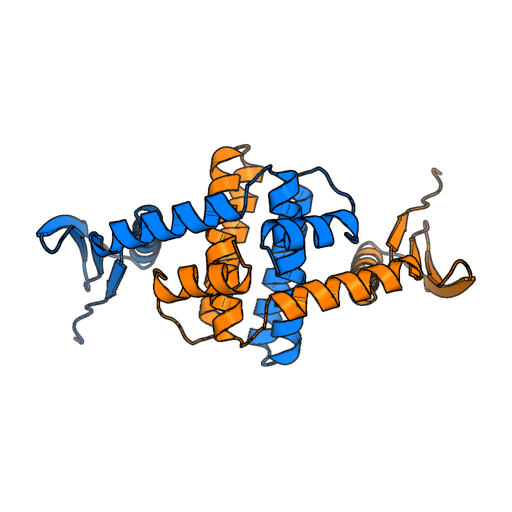.56 23 THR B O 1
ATOM 1294 N N . ALA B 1 24 ? 9.609 -7.672 -4.258 1 91.38 24 ALA B N 1
ATOM 1295 C CA . ALA B 1 24 ? 8.398 -7.512 -3.449 1 91.38 24 ALA B CA 1
ATOM 1296 C C . ALA B 1 24 ? 7.801 -6.121 -3.627 1 91.38 24 ALA B C 1
ATOM 1298 O O . ALA B 1 24 ? 6.602 -5.984 -3.879 1 91.38 24 ALA B O 1
ATOM 1299 N N . ILE B 1 25 ? 8.625 -5.051 -3.607 1 94.94 25 ILE B N 1
ATOM 1300 C CA . ILE B 1 25 ? 8.133 -3.682 -3.699 1 94.94 25 ILE B CA 1
ATOM 1301 C C . ILE B 1 25 ? 7.734 -3.373 -5.141 1 94.94 25 ILE B C 1
ATOM 1303 O O . ILE B 1 25 ? 6.789 -2.615 -5.383 1 94.94 25 ILE B O 1
ATOM 1307 N N . SER B 1 26 ? 8.445 -3.992 -6.09 1 88.56 26 SER B N 1
ATOM 1308 C CA . SER B 1 26 ? 8.07 -3.82 -7.492 1 88.56 26 SER B CA 1
ATOM 1309 C C . SER B 1 26 ? 6.66 -4.344 -7.754 1 88.56 26 SER B C 1
ATOM 1311 O O . SER B 1 26 ? 5.879 -3.703 -8.461 1 88.56 26 SER B O 1
ATOM 1313 N N . HIS B 1 27 ? 6.32 -5.512 -7.176 1 88.75 27 HIS B N 1
ATOM 1314 C CA . HIS B 1 27 ? 4.969 -6.043 -7.309 1 88.75 27 HIS B CA 1
ATOM 1315 C C . HIS B 1 27 ? 3.943 -5.109 -6.68 1 88.75 27 HIS B C 1
ATOM 1317 O O . HIS B 1 27 ? 2.877 -4.875 -7.254 1 88.75 27 HIS B O 1
ATOM 1323 N N . LEU B 1 28 ? 4.242 -4.586 -5.512 1 94.06 28 LEU B N 1
ATOM 1324 C CA . LEU B 1 28 ? 3.387 -3.605 -4.855 1 94.06 28 LEU B CA 1
ATOM 1325 C C . LEU B 1 28 ? 3.16 -2.393 -5.75 1 94.06 28 LEU B C 1
ATOM 1327 O O . LEU B 1 28 ? 2.02 -1.971 -5.953 1 94.06 28 LEU B O 1
ATOM 1331 N N . ASN B 1 29 ? 4.188 -1.845 -6.328 1 93.12 29 ASN B N 1
ATOM 1332 C CA . ASN B 1 29 ? 4.117 -0.681 -7.203 1 93.12 29 ASN B CA 1
ATOM 1333 C C . ASN B 1 29 ? 3.221 -0.943 -8.414 1 93.12 29 ASN B C 1
ATOM 1335 O O . ASN B 1 29 ? 2.48 -0.058 -8.844 1 93.12 29 ASN B O 1
ATOM 1339 N N . GLU B 1 30 ? 3.365 -2.074 -8.922 1 88 30 GLU B N 1
ATOM 1340 C CA . GLU B 1 30 ? 2.539 -2.445 -10.07 1 88 30 GLU B CA 1
ATOM 1341 C C . GLU B 1 30 ? 1.054 -2.387 -9.719 1 88 30 GLU B C 1
ATOM 1343 O O . GLU B 1 30 ? 0.265 -1.771 -10.438 1 88 30 GLU B O 1
ATOM 1348 N N . GLU B 1 31 ? 0.675 -3.008 -8.57 1 92.81 31 GLU B N 1
ATOM 1349 C CA . GLU B 1 31 ? -0.727 -3.027 -8.164 1 92.81 31 GLU B CA 1
ATOM 1350 C C . GLU B 1 31 ? -1.239 -1.617 -7.883 1 92.81 31 GLU B C 1
ATOM 1352 O O . GLU B 1 31 ? -2.373 -1.283 -8.234 1 92.81 31 GLU B O 1
ATOM 1357 N N . VAL B 1 32 ? -0.437 -0.826 -7.262 1 95.44 32 VAL B N 1
ATOM 1358 C CA . VAL B 1 32 ? -0.837 0.543 -6.953 1 95.44 32 VAL B CA 1
ATOM 1359 C C . VAL B 1 32 ? -1.014 1.333 -8.25 1 95.44 32 VAL B C 1
ATOM 1361 O O . VAL B 1 32 ? -1.992 2.068 -8.406 1 95.44 32 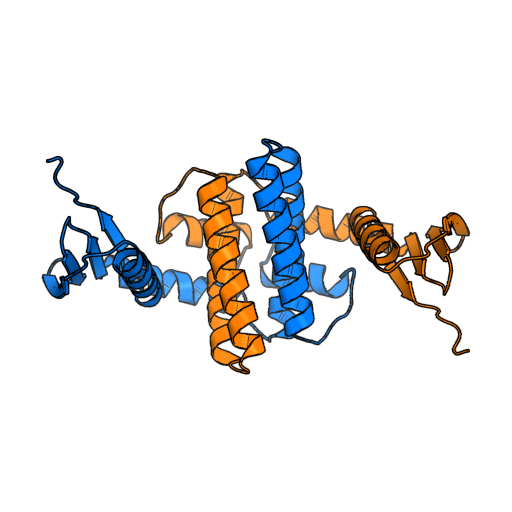VAL B O 1
ATOM 1364 N N . ALA B 1 33 ? -0.082 1.147 -9.164 1 90.06 33 ALA B N 1
ATOM 1365 C CA . ALA B 1 33 ? -0.164 1.822 -10.461 1 90.06 33 ALA B CA 1
ATOM 1366 C C . ALA B 1 33 ? -1.422 1.405 -11.211 1 90.06 33 ALA B C 1
ATOM 1368 O O . ALA B 1 33 ? -2.084 2.238 -11.836 1 90.06 33 ALA B O 1
ATOM 1369 N N . GLU B 1 34 ? -1.752 0.194 -11.156 1 91.5 34 GLU B N 1
ATOM 1370 C CA . GLU B 1 34 ? -2.953 -0.294 -11.828 1 91.5 34 GLU B CA 1
ATOM 1371 C C . GLU B 1 34 ? -4.215 0.273 -11.18 1 91.5 34 GLU B C 1
ATOM 1373 O O . GLU B 1 34 ? -5.188 0.578 -11.875 1 91.5 34 GLU B O 1
ATOM 1378 N N . SER B 1 35 ? -4.219 0.335 -9.914 1 95.62 35 SER B N 1
ATOM 1379 C CA . SER B 1 35 ? -5.348 0.937 -9.211 1 95.62 35 SER B CA 1
ATOM 1380 C C . SER B 1 35 ? -5.547 2.391 -9.625 1 95.62 35 SER B C 1
ATOM 1382 O O . SER B 1 35 ? -6.664 2.809 -9.93 1 95.62 35 SER B O 1
ATOM 1384 N N . LEU B 1 36 ? -4.461 3.133 -9.688 1 94.19 36 LEU B N 1
ATOM 1385 C CA . LEU B 1 36 ? -4.512 4.535 -10.086 1 94.19 36 LEU B CA 1
ATOM 1386 C C . LEU B 1 36 ? -4.996 4.676 -11.523 1 94.19 36 LEU B C 1
ATOM 1388 O O . LEU B 1 36 ? -5.84 5.523 -11.82 1 94.19 36 LEU B O 1
ATOM 1392 N N . LYS B 1 37 ? -4.465 3.84 -12.383 1 91.31 37 LYS B N 1
ATOM 1393 C CA . LYS B 1 37 ? -4.863 3.836 -13.789 1 91.31 37 LYS B CA 1
ATOM 1394 C C . LYS B 1 37 ? -6.363 3.58 -13.93 1 91.31 37 LYS B C 1
ATOM 1396 O O . LYS B 1 37 ? -7.031 4.223 -14.742 1 91.31 37 LYS B O 1
ATOM 1401 N N . ALA B 1 38 ? -6.855 2.621 -13.18 1 94.81 38 ALA B N 1
ATOM 1402 C CA . ALA B 1 38 ? -8.281 2.301 -13.211 1 94.81 38 ALA B CA 1
ATOM 1403 C C . ALA B 1 38 ? -9.125 3.5 -12.781 1 94.81 38 ALA B C 1
ATOM 1405 O O . ALA B 1 38 ? -10.164 3.779 -13.375 1 94.81 38 ALA B O 1
ATOM 1406 N N . LEU B 1 39 ? -8.672 4.203 -11.781 1 94.25 39 LEU B N 1
ATOM 1407 C CA . LEU B 1 39 ? -9.391 5.395 -11.328 1 94.25 39 LEU B CA 1
ATOM 1408 C C . LEU B 1 39 ? -9.406 6.457 -12.422 1 94.25 39 LEU B C 1
ATOM 1410 O O . LEU B 1 39 ? -10.43 7.117 -12.633 1 94.25 39 LEU B O 1
ATOM 1414 N N . MET B 1 40 ? -8.258 6.609 -13.109 1 91.5 40 MET B N 1
ATOM 1415 C CA . MET B 1 40 ? -8.141 7.594 -14.18 1 91.5 40 MET B CA 1
ATOM 1416 C C . MET B 1 40 ? -9.109 7.281 -15.312 1 91.5 40 MET B C 1
ATOM 1418 O O . MET B 1 40 ? -9.57 8.188 -16.016 1 91.5 40 MET B O 1
ATOM 1422 N N . LYS B 1 41 ? -9.461 6.016 -15.438 1 95 41 LYS B N 1
ATOM 1423 C CA . LYS B 1 41 ? -10.375 5.566 -16.469 1 95 41 LYS B CA 1
ATOM 1424 C C . LYS B 1 41 ? -11.82 5.539 -15.961 1 95 41 LYS B C 1
ATOM 1426 O O . LYS B 1 41 ? -12.734 5.141 -16.688 1 95 41 LYS B O 1
ATOM 1431 N N . GLY B 1 42 ? -11.984 5.82 -14.781 1 95.56 42 GLY B N 1
ATOM 1432 C CA . GLY B 1 42 ? -13.32 5.871 -14.203 1 95.56 42 GLY B CA 1
ATOM 1433 C C . GLY B 1 42 ? -13.836 4.512 -13.773 1 95.56 42 GLY B C 1
ATOM 1434 O O . GLY B 1 42 ? -15.023 4.355 -13.484 1 95.56 42 GLY B O 1
ATOM 1435 N N . ASP B 1 43 ? -13 3.549 -13.742 1 96.69 43 ASP B N 1
ATOM 1436 C CA . ASP B 1 43 ? -13.367 2.197 -13.328 1 96.69 43 ASP B CA 1
ATOM 1437 C C . ASP B 1 43 ? -13.086 1.983 -11.844 1 96.69 43 ASP B C 1
ATOM 1439 O O . ASP B 1 43 ? -12.086 1.365 -11.477 1 96.69 43 ASP B O 1
ATOM 1443 N N . VAL B 1 44 ? -14.023 2.354 -11.023 1 96.62 44 VAL B N 1
ATOM 1444 C CA . VAL B 1 44 ? -13.859 2.365 -9.57 1 96.62 44 VAL B CA 1
ATOM 1445 C C . VAL B 1 44 ? -13.812 0.933 -9.047 1 96.62 44 VAL B C 1
ATOM 1447 O O . VAL B 1 44 ? -13.047 0.627 -8.133 1 96.62 44 VAL B O 1
ATOM 1450 N N . ASP B 1 45 ? -14.578 0.107 -9.609 1 96.5 45 ASP B N 1
ATOM 1451 C CA . ASP B 1 45 ? -14.602 -1.284 -9.164 1 96.5 45 ASP B CA 1
ATOM 1452 C C . ASP B 1 45 ? -13.242 -1.951 -9.367 1 96.5 45 ASP B C 1
ATOM 1454 O O . ASP B 1 45 ? -12.75 -2.641 -8.477 1 96.5 45 ASP B O 1
ATOM 1458 N N . LYS B 1 46 ? -12.727 -1.74 -10.516 1 94.06 46 LYS B N 1
ATOM 1459 C CA . LYS B 1 46 ? -11.398 -2.285 -10.773 1 94.06 46 LYS B CA 1
ATOM 1460 C C . LYS B 1 46 ? -10.359 -1.652 -9.852 1 94.06 46 LYS B C 1
ATOM 1462 O O . LYS B 1 46 ? -9.445 -2.332 -9.383 1 94.06 46 LYS B O 1
ATOM 1467 N N . ALA B 1 47 ? -10.477 -0.353 -9.617 1 97.06 47 ALA B N 1
ATOM 1468 C CA . ALA B 1 47 ? -9.547 0.33 -8.727 1 97.06 47 ALA B CA 1
ATOM 1469 C C . ALA B 1 47 ? -9.555 -0.296 -7.332 1 97.06 47 ALA B C 1
ATOM 1471 O O . ALA B 1 47 ? -8.5 -0.506 -6.73 1 97.06 47 ALA B O 1
ATOM 1472 N N . LYS B 1 48 ? -10.734 -0.64 -6.859 1 97.12 48 LYS B N 1
ATOM 1473 C CA . LYS B 1 48 ? -10.883 -1.271 -5.551 1 97.12 48 LYS B CA 1
ATOM 1474 C C . LYS B 1 48 ? -10.219 -2.645 -5.527 1 97.12 48 LYS B C 1
ATOM 1476 O O . LYS B 1 48 ? -9.539 -2.994 -4.559 1 97.12 48 LYS B O 1
ATOM 1481 N N . ARG B 1 49 ? -10.375 -3.359 -6.57 1 94.12 49 ARG B N 1
ATOM 1482 C CA . ARG B 1 49 ? -9.773 -4.688 -6.652 1 94.12 49 ARG B CA 1
ATOM 1483 C C . ARG B 1 49 ? -8.25 -4.602 -6.641 1 94.12 49 ARG B C 1
ATOM 1485 O O . ARG B 1 49 ? -7.586 -5.344 -5.914 1 94.12 49 ARG B O 1
ATOM 1492 N N . GLU B 1 50 ? -7.719 -3.725 -7.422 1 93 50 GLU B N 1
ATOM 1493 C CA . GLU B 1 50 ? -6.27 -3.555 -7.484 1 93 50 GLU B CA 1
ATOM 1494 C C . GLU B 1 50 ? -5.715 -3.059 -6.152 1 93 50 GLU B C 1
ATOM 1496 O O . GLU B 1 50 ? -4.594 -3.408 -5.773 1 93 50 GLU B O 1
ATOM 1501 N N . LEU B 1 51 ? -6.504 -2.27 -5.496 1 96.81 51 LEU B N 1
ATOM 1502 C CA . LEU B 1 51 ? -6.098 -1.785 -4.18 1 96.81 51 LEU B CA 1
ATOM 1503 C C . LEU B 1 51 ? -6.035 -2.93 -3.176 1 96.81 51 LEU B C 1
ATOM 1505 O O . LEU B 1 51 ? -5.125 -2.984 -2.346 1 96.81 51 LEU B O 1
ATOM 1509 N N . GLN B 1 52 ? -6.992 -3.826 -3.27 1 95.19 52 GLN B N 1
ATOM 1510 C CA . GLN B 1 52 ? -6.969 -5.016 -2.428 1 95.19 52 GLN B CA 1
ATOM 1511 C C . GLN B 1 52 ? -5.73 -5.867 -2.709 1 95.19 52 GLN B C 1
ATOM 1513 O O . GLN B 1 52 ? -5.078 -6.344 -1.78 1 95.19 52 GLN B O 1
ATOM 1518 N N . ASP B 1 53 ? -5.406 -6.027 -3.967 1 92 53 ASP B N 1
ATOM 1519 C CA . ASP B 1 53 ? -4.195 -6.75 -4.348 1 92 53 ASP B CA 1
ATOM 1520 C C . ASP B 1 53 ? -2.947 -6.039 -3.832 1 92 53 ASP B C 1
ATOM 1522 O O . ASP B 1 53 ? -1.983 -6.688 -3.42 1 92 53 ASP B O 1
ATOM 1526 N N . ALA B 1 54 ? -2.979 -4.734 -3.877 1 95.38 54 ALA B N 1
ATOM 1527 C CA . ALA B 1 54 ? -1.857 -3.943 -3.375 1 95.38 54 ALA B CA 1
ATOM 1528 C C . ALA B 1 54 ? -1.646 -4.18 -1.882 1 95.38 54 ALA B C 1
ATOM 1530 O O . ALA B 1 54 ? -0.507 -4.23 -1.41 1 95.38 54 ALA B O 1
ATOM 1531 N N . MET B 1 55 ? -2.682 -4.309 -1.146 1 96.88 55 MET B N 1
ATOM 1532 C CA . MET B 1 55 ? -2.555 -4.57 0.284 1 96.88 55 MET B CA 1
ATOM 1533 C C . MET B 1 55 ? -1.815 -5.879 0.534 1 96.88 55 MET B C 1
ATOM 1535 O O . MET B 1 55 ? -0.936 -5.945 1.395 1 96.88 55 MET B O 1
ATOM 1539 N N . SER B 1 56 ? -2.17 -6.914 -0.217 1 94.12 56 SER B N 1
ATOM 1540 C CA . SER B 1 56 ? -1.476 -8.188 -0.078 1 94.12 56 SER B CA 1
ATOM 1541 C C . SER B 1 56 ? 0.013 -8.047 -0.375 1 94.12 56 SER B C 1
ATOM 1543 O O . SER B 1 56 ? 0.853 -8.547 0.376 1 94.12 56 SER B O 1
ATOM 1545 N N . CYS B 1 57 ? 0.302 -7.328 -1.433 1 92.56 57 CYS B N 1
ATOM 1546 C CA . CYS B 1 57 ? 1.695 -7.113 -1.805 1 92.56 57 CYS B CA 1
ATOM 1547 C C . CYS B 1 57 ? 2.43 -6.32 -0.73 1 92.56 57 CYS B C 1
ATOM 1549 O O . CYS B 1 57 ? 3.605 -6.574 -0.458 1 92.56 57 CYS B O 1
ATOM 1551 N N . LEU B 1 58 ? 1.695 -5.355 -0.166 1 97.12 58 LEU B N 1
ATOM 1552 C CA . LEU B 1 58 ? 2.295 -4.566 0.903 1 97.12 58 LEU B CA 1
ATOM 1553 C C . LEU B 1 58 ? 2.646 -5.445 2.098 1 97.12 58 LEU B C 1
ATOM 1555 O O . LEU B 1 58 ? 3.744 -5.34 2.65 1 97.12 58 LEU B O 1
ATOM 1559 N N . PHE B 1 59 ? 1.761 -6.312 2.492 1 96.19 59 PHE B N 1
ATOM 1560 C CA . PHE B 1 59 ? 1.992 -7.203 3.625 1 96.19 59 PHE B CA 1
ATOM 1561 C C . PHE B 1 59 ? 3.16 -8.141 3.348 1 96.19 59 PHE B C 1
ATOM 1563 O O . PHE B 1 59 ? 3.99 -8.383 4.227 1 96.19 59 PHE B O 1
ATOM 1570 N N . ILE B 1 60 ? 3.279 -8.625 2.168 1 93.06 60 ILE B N 1
ATOM 1571 C CA . ILE B 1 60 ? 4.391 -9.484 1.776 1 93.06 60 ILE B CA 1
ATOM 1572 C C . ILE B 1 60 ? 5.699 -8.703 1.848 1 93.06 60 ILE B C 1
ATOM 1574 O O . ILE B 1 60 ? 6.695 -9.188 2.393 1 93.06 60 ILE B O 1
ATOM 1578 N N . ALA B 1 61 ? 5.703 -7.504 1.29 1 95.81 61 ALA B N 1
ATOM 1579 C CA . ALA B 1 61 ? 6.895 -6.656 1.301 1 95.81 61 ALA B CA 1
ATOM 1580 C C . ALA B 1 61 ? 7.348 -6.367 2.729 1 95.81 61 ALA B C 1
ATOM 1582 O O . ALA B 1 61 ? 8.547 -6.34 3.01 1 95.81 61 ALA B O 1
ATOM 1583 N N . MET B 1 62 ? 6.387 -6.117 3.602 1 97.12 62 MET B N 1
ATOM 1584 C CA . MET B 1 62 ? 6.719 -5.836 4.996 1 97.12 62 MET B CA 1
ATOM 1585 C C . MET B 1 62 ? 7.41 -7.031 5.641 1 97.12 62 MET B C 1
ATOM 1587 O O . MET B 1 62 ? 8.352 -6.867 6.414 1 97.12 62 MET B O 1
ATOM 1591 N N . LYS B 1 63 ? 7 -8.219 5.312 1 95.88 63 LYS B N 1
ATOM 1592 C CA . LYS B 1 63 ? 7.656 -9.43 5.797 1 95.88 63 LYS B CA 1
ATOM 1593 C C . LYS B 1 63 ? 9.062 -9.555 5.227 1 95.88 63 LYS B C 1
ATOM 1595 O O . LYS B 1 63 ? 10.016 -9.836 5.961 1 95.88 63 LYS B O 1
ATOM 1600 N N . VAL B 1 64 ? 9.188 -9.352 3.984 1 94.25 64 VAL B N 1
ATOM 1601 C CA . VAL B 1 64 ? 10.469 -9.492 3.295 1 94.25 64 VAL B CA 1
ATOM 1602 C C . VAL B 1 64 ? 11.477 -8.492 3.859 1 94.25 64 VAL B C 1
ATOM 1604 O O . VAL B 1 64 ? 12.648 -8.82 4.023 1 94.25 64 VAL B O 1
ATOM 1607 N N . LEU B 1 65 ? 11.016 -7.297 4.203 1 97 65 LEU B N 1
ATOM 1608 C CA . LEU B 1 65 ? 11.883 -6.23 4.684 1 97 65 LEU B CA 1
ATOM 1609 C C . LEU B 1 65 ? 11.961 -6.23 6.203 1 97 65 LEU B C 1
ATOM 1611 O O . LEU B 1 65 ? 12.594 -5.352 6.801 1 97 65 LEU B O 1
ATOM 1615 N N . ASP B 1 66 ? 11.25 -7.168 6.84 1 96.5 66 ASP B N 1
ATOM 1616 C CA . ASP B 1 66 ? 11.234 -7.289 8.297 1 96.5 66 ASP B CA 1
ATOM 1617 C C . ASP B 1 66 ? 10.711 -6.012 8.945 1 96.5 66 ASP B C 1
ATOM 1619 O O . ASP B 1 66 ? 11.367 -5.449 9.828 1 96.5 66 ASP B O 1
ATOM 1623 N N . VAL B 1 67 ? 9.617 -5.52 8.453 1 97.19 67 VAL B N 1
ATOM 1624 C CA . VAL B 1 67 ? 8.914 -4.379 9.023 1 97.19 67 VAL B CA 1
ATOM 1625 C C . VAL B 1 67 ? 7.703 -4.859 9.82 1 97.19 67 VAL B C 1
ATOM 1627 O O . VAL B 1 67 ? 6.84 -5.562 9.281 1 97.19 67 VAL B O 1
ATOM 1630 N N . ASP B 1 68 ? 7.648 -4.574 11.109 1 97 68 ASP B N 1
ATOM 1631 C CA . ASP B 1 68 ? 6.496 -4.918 11.938 1 97 68 ASP B CA 1
ATOM 1632 C C . ASP B 1 68 ? 5.359 -3.914 11.742 1 97 68 ASP B C 1
ATOM 1634 O O . ASP B 1 68 ? 5.52 -2.727 12.031 1 97 68 ASP B O 1
ATOM 1638 N N . ALA B 1 69 ? 4.262 -4.41 11.297 1 96.44 69 ALA B N 1
ATOM 1639 C CA . ALA B 1 69 ? 3.145 -3.545 10.922 1 96.44 69 ALA B CA 1
ATOM 1640 C C . ALA B 1 69 ? 2.576 -2.824 12.141 1 96.44 69 ALA B C 1
ATOM 1642 O O . ALA B 1 69 ? 2.17 -1.663 12.047 1 96.44 69 ALA B O 1
ATOM 1643 N N . VAL B 1 70 ? 2.49 -3.516 13.266 1 95.38 70 VAL B N 1
ATOM 1644 C CA . VAL B 1 70 ? 1.95 -2.904 14.477 1 95.38 70 VAL B CA 1
ATOM 1645 C C . VAL B 1 70 ? 2.848 -1.75 14.922 1 95.38 70 VAL B C 1
ATOM 1647 O O . VAL B 1 70 ? 2.359 -0.664 15.242 1 95.38 70 VAL B O 1
ATOM 1650 N N . ASP B 1 71 ? 4.129 -1.974 14.867 1 93.94 71 ASP B N 1
ATOM 1651 C CA . ASP B 1 71 ? 5.078 -0.912 15.195 1 93.94 71 ASP B CA 1
ATOM 1652 C C . ASP B 1 71 ? 4.938 0.261 14.227 1 93.94 71 ASP B C 1
ATOM 1654 O O . ASP B 1 71 ? 5.031 1.421 14.633 1 93.94 71 ASP B O 1
ATOM 1658 N N . ALA B 1 72 ? 4.801 -0.073 12.992 1 92.88 72 ALA B N 1
ATOM 1659 C CA . ALA B 1 72 ? 4.656 0.962 11.969 1 92.88 72 ALA B CA 1
ATOM 1660 C C . ALA B 1 72 ? 3.436 1.835 12.242 1 92.88 72 ALA B C 1
ATOM 1662 O O . ALA B 1 72 ? 3.514 3.064 12.172 1 92.88 72 ALA B O 1
ATOM 1663 N N . VAL B 1 73 ? 2.301 1.279 12.578 1 92.75 73 VAL B N 1
ATOM 1664 C CA . VAL B 1 73 ? 1.085 2.021 12.891 1 92.75 73 VAL B CA 1
ATOM 1665 C C . VAL B 1 73 ? 1.325 2.916 14.109 1 92.75 73 VAL B C 1
ATOM 1667 O O . VAL B 1 73 ? 1.005 4.105 14.086 1 92.75 73 VAL B O 1
ATOM 1670 N N . ASN B 1 74 ? 1.834 2.348 15.109 1 91.19 74 ASN B N 1
ATOM 1671 C CA . ASN B 1 74 ? 2.059 3.109 16.328 1 91.19 74 ASN B CA 1
ATOM 1672 C C . ASN B 1 74 ? 2.99 4.293 16.094 1 91.19 74 ASN B C 1
ATOM 1674 O O . ASN B 1 74 ? 2.738 5.395 16.578 1 91.19 74 ASN B O 1
ATOM 1678 N N . LYS B 1 75 ? 4.051 4.059 15.359 1 88.44 75 LYS B N 1
ATOM 1679 C CA . LYS B 1 75 ? 5 5.121 15.031 1 88.44 75 LYS B CA 1
ATOM 1680 C C . LYS B 1 75 ? 4.332 6.23 14.234 1 88.44 75 LYS B C 1
ATOM 1682 O O . LYS B 1 75 ? 4.582 7.414 14.469 1 88.44 75 LYS B O 1
ATOM 1687 N N . GLN B 1 76 ? 3.557 5.809 13.242 1 83.5 76 GLN B N 1
ATOM 1688 C CA . GLN B 1 76 ? 2.879 6.793 12.406 1 83.5 76 GLN B CA 1
ATOM 1689 C C . GLN B 1 76 ? 1.923 7.652 13.234 1 83.5 76 GLN B C 1
ATOM 1691 O O . GLN B 1 76 ? 1.863 8.867 13.062 1 83.5 76 GLN B O 1
ATOM 1696 N N . VAL B 1 77 ? 1.206 7.035 14.109 1 81.12 77 VAL B N 1
ATOM 1697 C CA . VAL B 1 77 ? 0.258 7.742 14.969 1 81.12 77 VAL B CA 1
ATOM 1698 C C . VAL B 1 77 ? 1.006 8.711 15.875 1 81.12 77 VAL B C 1
ATOM 1700 O O . VAL B 1 77 ? 0.579 9.859 16.062 1 81.12 77 VAL B O 1
ATOM 1703 N N . GLU B 1 78 ? 2.068 8.281 16.422 1 82.31 78 GLU B N 1
ATOM 1704 C CA . GLU B 1 78 ? 2.875 9.148 17.281 1 82.31 78 GLU B CA 1
ATOM 1705 C C . GLU B 1 78 ? 3.412 10.344 16.516 1 82.31 78 GLU B C 1
ATOM 1707 O O . GLU B 1 78 ? 3.389 11.477 17.016 1 82.31 78 GLU B O 1
ATOM 1712 N N . GLN B 1 79 ? 3.914 10.078 15.32 1 75.62 79 GLN B N 1
ATOM 1713 C CA . GLN B 1 79 ? 4.438 11.156 14.484 1 75.62 79 GLN B CA 1
ATOM 1714 C C . GLN B 1 79 ? 3.338 12.148 14.109 1 75.62 79 GLN B C 1
ATOM 1716 O O . GLN B 1 79 ? 3.572 13.359 14.086 1 75.62 79 GLN B O 1
ATOM 1721 N N . MET B 1 80 ? 2.188 11.609 13.883 1 68.38 80 MET B N 1
ATOM 1722 C CA . MET B 1 80 ? 1.062 12.461 13.508 1 68.38 80 MET B CA 1
ATOM 1723 C C . MET B 1 80 ? 0.602 13.312 14.688 1 68.38 80 MET B C 1
ATOM 1725 O O . MET B 1 80 ? 0.202 14.461 14.508 1 68.38 80 MET B O 1
ATOM 1729 N N . LYS B 1 81 ? 0.63 12.75 15.75 1 66.81 81 LYS B N 1
ATOM 1730 C CA . LYS B 1 81 ? 0.257 13.484 16.953 1 66.81 81 LYS B CA 1
ATOM 1731 C C . LYS B 1 81 ? 1.27 14.586 17.266 1 66.81 81 LYS B C 1
ATOM 1733 O O . LYS B 1 81 ? 0.901 15.656 17.75 1 66.81 81 LYS B O 1
ATOM 1738 N N . LYS B 1 82 ? 2.482 14.219 17.031 1 62.34 82 LYS B N 1
ATOM 1739 C CA . LYS B 1 82 ? 3.506 15.242 17.234 1 62.34 82 LYS B CA 1
ATOM 1740 C C . LYS B 1 82 ? 3.375 16.359 16.203 1 62.34 82 LYS B C 1
ATOM 1742 O O . LYS B 1 82 ? 3.609 17.531 16.531 1 62.34 82 LYS B O 1
ATOM 1747 N N . ARG B 1 83 ? 3.113 16.016 14.984 1 56.31 83 ARG B N 1
ATOM 1748 C CA . ARG B 1 83 ? 2.992 16.984 13.898 1 56.31 83 ARG B CA 1
ATOM 1749 C C . ARG B 1 83 ? 1.812 17.922 14.125 1 56.31 83 ARG B C 1
ATOM 1751 O O . ARG B 1 83 ? 1.854 19.094 13.734 1 56.31 83 ARG B O 1
ATOM 1758 N N . ASN B 1 84 ? 0.778 17.328 14.75 1 53.75 84 ASN B N 1
ATOM 1759 C CA . ASN B 1 84 ? -0.344 18.219 15.047 1 53.75 84 ASN B CA 1
ATOM 1760 C C . ASN B 1 84 ? 0.086 19.391 15.906 1 53.75 84 ASN B C 1
ATOM 1762 O O . ASN B 1 84 ? -0.616 20.406 15.977 1 53.75 84 ASN B O 1
ATOM 1766 N N . THR B 1 85 ? 1.36 19.328 16.203 1 60.81 85 THR B N 1
ATOM 1767 C CA . THR B 1 85 ? 1.888 20.516 16.891 1 60.81 85 THR B CA 1
ATOM 1768 C C . THR B 1 85 ? 2.764 21.344 15.953 1 60.81 85 THR B C 1
ATOM 1770 O O . THR B 1 85 ? 3.074 22.5 16.25 1 60.81 85 THR B O 1
ATOM 1773 N N . LYS B 1 86 ? 3.094 20.672 14.75 1 61.94 86 LYS B N 1
ATOM 1774 C CA . LYS B 1 86 ? 3.902 21.375 13.75 1 61.94 86 LYS B CA 1
ATOM 1775 C C . LYS B 1 86 ? 3.092 21.672 12.492 1 61.94 86 LYS B C 1
ATOM 1777 O O . LYS B 1 86 ? 2.455 20.781 11.938 1 61.94 86 LYS B O 1
ATOM 1782 N N . ILE B 1 87 ? 2.836 22.828 12.227 1 71.75 87 ILE B N 1
ATOM 1783 C CA . ILE B 1 87 ? 2.064 23.25 11.062 1 71.75 87 ILE B CA 1
ATOM 1784 C C . ILE B 1 87 ? 2.971 23.984 10.086 1 71.75 87 ILE B C 1
ATOM 1786 O O . ILE B 1 87 ? 3.797 24.812 10.492 1 71.75 87 ILE B O 1
ATOM 1790 N N . MET B 1 88 ? 2.949 23.469 8.781 1 77 88 MET B N 1
ATOM 1791 C CA . MET B 1 88 ? 3.59 24.25 7.727 1 77 88 MET B CA 1
ATOM 1792 C C . MET B 1 88 ? 2.557 25.047 6.934 1 77 88 MET B C 1
ATOM 1794 O O . MET B 1 88 ? 1.625 24.469 6.371 1 77 88 MET B O 1
ATOM 1798 N N . ILE B 1 89 ? 2.631 26.375 7.066 1 80.69 89 ILE B N 1
ATOM 1799 C CA . ILE B 1 89 ? 1.719 27.25 6.34 1 80.69 89 ILE B CA 1
ATOM 1800 C C . ILE B 1 89 ? 2.383 27.734 5.055 1 80.69 89 ILE B C 1
ATOM 1802 O O . ILE B 1 89 ? 3.43 28.391 5.094 1 80.69 89 ILE B O 1
ATOM 1806 N N . PHE B 1 90 ? 1.793 27.328 3.932 1 83.19 90 PHE B N 1
ATOM 1807 C CA . PHE B 1 90 ? 2.264 27.766 2.619 1 83.19 90 PHE B CA 1
ATOM 1808 C C . PHE B 1 90 ? 1.575 29.047 2.191 1 83.19 90 PHE B C 1
ATOM 1810 O O . PHE B 1 90 ? 0.349 29.094 2.074 1 83.19 90 PHE B O 1
ATOM 1817 N N . LYS B 1 91 ? 2.338 30.062 2.008 1 83.38 91 LYS B N 1
ATOM 1818 C CA . LYS B 1 91 ? 1.885 31.344 1.497 1 83.38 91 LYS B CA 1
ATOM 1819 C C . LYS B 1 91 ? 2.385 31.578 0.074 1 83.38 91 LYS B C 1
ATOM 1821 O O . LYS B 1 91 ? 2.949 30.688 -0.548 1 83.38 91 LYS B O 1
ATOM 1826 N N . ASN B 1 92 ? 1.995 32.688 -0.574 1 80.88 92 ASN B N 1
ATOM 1827 C CA . ASN B 1 92 ? 2.312 32.969 -1.971 1 80.88 92 ASN B CA 1
ATOM 1828 C C . ASN B 1 92 ? 3.811 32.875 -2.236 1 80.88 92 ASN B C 1
ATOM 1830 O O . ASN B 1 92 ? 4.23 32.344 -3.277 1 80.88 92 ASN B O 1
ATOM 1834 N N . ASP B 1 93 ? 4.559 33.344 -1.312 1 80.81 93 ASP B N 1
ATOM 1835 C CA . ASP B 1 93 ? 5.984 33.469 -1.607 1 80.81 93 ASP B CA 1
ATOM 1836 C C . ASP B 1 93 ? 6.828 32.812 -0.52 1 80.81 93 ASP B C 1
ATOM 1838 O O . ASP B 1 93 ? 8.055 32.969 -0.507 1 80.81 93 ASP B O 1
ATOM 1842 N N . LYS B 1 94 ? 6.176 32.188 0.42 1 83 94 LYS B N 1
ATOM 1843 C CA . LYS B 1 94 ? 6.977 31.609 1.492 1 83 94 LYS B CA 1
ATOM 1844 C C . LYS B 1 94 ? 6.219 30.469 2.182 1 83 94 LYS B C 1
ATOM 1846 O O . LYS B 1 94 ? 5.008 30.328 2.006 1 83 94 LYS B O 1
ATOM 1851 N N . VAL B 1 95 ? 7.051 29.594 2.91 1 86.38 95 VAL B N 1
ATOM 1852 C CA . VAL B 1 95 ? 6.512 28.578 3.797 1 86.38 95 VAL B CA 1
ATOM 1853 C C . VAL B 1 95 ? 6.938 28.859 5.234 1 86.38 95 VAL B C 1
ATOM 1855 O O . VAL B 1 95 ? 8.086 29.25 5.484 1 86.38 95 VAL B O 1
ATOM 1858 N N . GLU B 1 96 ? 5.945 28.812 6.109 1 80.88 96 GLU B N 1
ATOM 1859 C CA . GLU B 1 96 ? 6.191 29.016 7.531 1 80.88 96 GLU B CA 1
ATOM 1860 C C . GLU B 1 96 ? 5.91 27.734 8.32 1 80.88 96 GLU B C 1
ATOM 1862 O O . GLU B 1 96 ? 4.953 27.016 8.031 1 80.88 96 GLU B O 1
ATOM 1867 N N . ILE B 1 97 ? 6.84 27.438 9.242 1 75.56 97 ILE B N 1
ATOM 1868 C CA . ILE B 1 97 ? 6.66 26.25 10.086 1 75.56 97 ILE B CA 1
ATOM 1869 C C . ILE B 1 97 ? 6.258 26.688 11.492 1 75.56 97 ILE B C 1
ATOM 1871 O O . ILE B 1 97 ? 6.922 27.516 12.109 1 75.56 97 ILE B O 1
ATOM 1875 N N . TYR B 1 98 ? 5.168 26.156 11.961 1 73.19 98 TYR B N 1
ATOM 1876 C CA . TYR B 1 98 ? 4.68 26.422 13.312 1 73.19 98 TYR B CA 1
ATOM 1877 C C . TYR B 1 98 ? 4.719 25.156 14.164 1 73.19 98 TYR B C 1
ATOM 1879 O O . TYR B 1 98 ? 4.383 24.078 13.688 1 73.19 98 TYR B O 1
ATOM 1887 N N . VAL B 1 99 ? 5.254 25.266 15.328 1 67.81 99 VAL B N 1
ATOM 1888 C CA . VAL B 1 99 ? 5.203 24.188 16.328 1 67.81 99 VAL B CA 1
ATOM 1889 C C . VAL B 1 99 ? 4.461 24.672 17.562 1 67.81 99 VAL B C 1
ATOM 1891 O O . VAL B 1 99 ? 4.852 25.672 18.172 1 67.81 99 VAL B O 1
ATOM 1894 N N . ASP B 1 100 ? 3.381 23.922 17.844 1 68.44 100 ASP B N 1
ATOM 1895 C CA . ASP B 1 100 ? 2.561 24.328 18.969 1 68.44 100 ASP B CA 1
ATOM 1896 C C . ASP B 1 100 ? 2.146 25.797 18.844 1 68.44 100 ASP B C 1
ATOM 1898 O O . ASP B 1 100 ? 2.24 26.547 19.812 1 68.44 100 ASP B O 1
ATOM 1902 N N . GLY B 1 101 ? 1.846 26.203 17.594 1 71.62 101 GLY B N 1
ATOM 1903 C CA . GLY B 1 101 ? 1.31 27.531 17.344 1 71.62 101 GLY B CA 1
ATOM 1904 C C . GLY B 1 101 ? 2.377 28.609 17.312 1 71.62 101 GLY B C 1
ATOM 1905 O O . GLY B 1 101 ? 2.072 29.781 17.094 1 71.62 101 GLY B O 1
ATOM 1906 N N . VAL B 1 102 ? 3.613 28.188 17.672 1 68.75 102 VAL B N 1
ATOM 1907 C CA . VAL B 1 102 ? 4.711 29.141 17.656 1 68.75 102 VAL B CA 1
ATOM 1908 C C . VAL B 1 102 ? 5.512 29 16.375 1 68.75 102 VAL B C 1
ATOM 1910 O O . VAL B 1 102 ? 5.875 27.891 15.969 1 68.75 102 VAL B O 1
ATOM 1913 N N . LEU B 1 103 ? 5.727 30.141 15.602 1 74.88 103 LEU B N 1
ATOM 1914 C CA . LEU B 1 103 ? 6.551 30.141 14.398 1 74.88 103 LEU B CA 1
ATOM 1915 C C . LEU B 1 103 ? 7.98 29.719 14.719 1 74.88 103 LEU B C 1
ATOM 1917 O O . LEU B 1 103 ? 8.656 30.359 15.523 1 74.88 103 LEU B O 1
ATOM 1921 N N . LYS B 1 104 ? 8.367 28.609 14.141 1 67.25 104 LYS B N 1
ATOM 1922 C CA . LYS B 1 104 ? 9.695 28.094 14.422 1 67.25 104 LYS B CA 1
ATOM 1923 C C . LYS B 1 104 ? 10.664 28.422 13.281 1 67.25 104 LYS B C 1
ATOM 1925 O O . LYS B 1 104 ? 11.875 28.469 13.492 1 67.25 104 LYS B O 1
ATOM 1930 N N . GLY B 1 105 ? 10.148 28.578 12.078 1 68.12 105 GLY B N 1
ATOM 1931 C CA . GLY B 1 105 ? 10.992 28.859 10.922 1 68.12 105 GLY B CA 1
ATOM 1932 C C . GLY B 1 105 ? 10.211 28.969 9.625 1 68.12 105 GLY B C 1
ATOM 1933 O O . GLY B 1 105 ? 8.984 28.891 9.625 1 68.12 105 GLY B O 1
ATOM 1934 N N . GLY B 1 106 ? 10.844 29.438 8.523 1 75.56 106 GLY B N 1
ATOM 1935 C CA . GLY B 1 106 ? 10.273 29.516 7.191 1 75.56 106 GLY B CA 1
ATOM 1936 C C . GLY B 1 106 ? 11.305 29.797 6.113 1 75.56 106 GLY B C 1
ATOM 1937 O O . GLY B 1 106 ? 12.469 30.062 6.414 1 75.56 106 GLY B O 1
ATOM 1938 N N . TRP B 1 107 ? 11 29.359 4.977 1 75 107 TRP B N 1
ATOM 1939 C CA . TRP B 1 107 ? 11.844 29.656 3.824 1 75 107 TRP B CA 1
ATOM 1940 C C . TRP B 1 107 ? 11.008 30.078 2.623 1 75 107 TRP B C 1
ATOM 1942 O O . TRP B 1 107 ? 9.797 29.859 2.596 1 75 107 TRP B O 1
ATOM 1952 N N . SER B 1 108 ? 11.742 30.875 1.772 1 76.75 108 SER B N 1
ATOM 1953 C CA . SER B 1 108 ? 11.055 31.375 0.583 1 76.75 108 SER B CA 1
ATOM 1954 C C . SER B 1 108 ? 10.844 30.266 -0.435 1 76.75 108 SER B C 1
ATOM 1956 O O . SER B 1 108 ? 11.695 29.375 -0.591 1 76.75 108 SER B O 1
ATOM 1958 N N . ILE B 1 109 ? 9.664 30.25 -1.087 1 80.44 109 ILE B N 1
ATOM 1959 C CA . ILE B 1 109 ? 9.344 29.359 -2.193 1 80.44 109 ILE B CA 1
ATOM 1960 C C . ILE B 1 109 ? 8.898 30.172 -3.404 1 80.44 109 ILE B C 1
ATOM 1962 O O . ILE B 1 109 ? 8.133 31.125 -3.271 1 80.44 109 ILE B O 1
ATOM 1966 N N . TRP B 1 110 ? 9.578 29.875 -4.57 1 76.12 110 TRP B N 1
ATOM 1967 C CA . TRP B 1 110 ? 9.305 30.703 -5.738 1 76.12 110 TRP B CA 1
ATOM 1968 C C . TRP B 1 110 ? 8.82 29.859 -6.91 1 76.12 110 TRP B C 1
ATOM 1970 O O . TRP B 1 110 ? 8.305 30.391 -7.895 1 76.12 110 TRP B O 1
ATOM 1980 N N . SER B 1 111 ? 9.078 28.656 -6.816 1 77.25 111 SER B N 1
ATOM 1981 C CA . SER B 1 111 ? 8.688 27.797 -7.926 1 77.25 111 SER B CA 1
ATOM 1982 C C . SER B 1 111 ? 7.785 26.656 -7.453 1 77.25 111 SER B C 1
ATOM 1984 O O . SER B 1 111 ? 7.676 26.406 -6.25 1 77.25 111 SER B O 1
ATOM 1986 N N . THR B 1 112 ? 7.223 26.094 -8.477 1 81.94 112 THR B N 1
ATOM 1987 C CA . THR B 1 112 ? 6.383 24.938 -8.195 1 81.94 112 THR B CA 1
ATOM 1988 C C . THR B 1 112 ? 7.207 23.797 -7.598 1 81.94 112 THR B C 1
ATOM 1990 O O . THR B 1 112 ? 6.703 23.016 -6.781 1 81.94 112 THR B O 1
ATOM 1993 N N . GLU B 1 113 ? 8.398 23.734 -7.984 1 74.5 113 GLU B N 1
ATOM 1994 C CA . GLU B 1 113 ? 9.312 22.719 -7.445 1 74.5 113 GLU B CA 1
ATOM 1995 C C . GLU B 1 113 ? 9.57 22.953 -5.957 1 74.5 113 GLU B C 1
ATOM 1997 O O . GLU B 1 113 ? 9.641 22 -5.18 1 74.5 113 GLU B O 1
ATOM 2002 N N . ASP B 1 114 ? 9.672 24.156 -5.645 1 73.5 114 ASP B N 1
ATOM 2003 C CA . ASP B 1 114 ? 9.875 24.516 -4.246 1 73.5 114 ASP B CA 1
ATOM 2004 C C . ASP B 1 114 ? 8.703 24.047 -3.383 1 73.5 114 ASP B C 1
ATOM 2006 O O . ASP B 1 114 ? 8.906 23.547 -2.275 1 73.5 114 ASP B O 1
ATOM 2010 N N . ILE B 1 115 ? 7.582 24.172 -3.979 1 78.88 115 ILE B N 1
ATOM 2011 C CA . ILE B 1 115 ? 6.375 23.828 -3.232 1 78.88 115 ILE B CA 1
ATOM 2012 C C . ILE B 1 115 ? 6.324 22.328 -3 1 78.88 115 ILE B C 1
ATOM 2014 O O . ILE B 1 115 ? 6.055 21.875 -1.886 1 78.88 115 ILE B O 1
ATOM 2018 N N . LYS B 1 116 ? 6.676 21.656 -3.918 1 73.19 116 LYS B N 1
ATOM 2019 C CA . LYS B 1 116 ? 6.668 20.203 -3.82 1 73.19 116 LYS B CA 1
ATOM 2020 C C . LYS B 1 116 ? 7.68 19.719 -2.789 1 73.19 116 LYS B C 1
ATOM 2022 O O . LYS B 1 116 ? 7.395 18.812 -2.012 1 73.19 116 LYS B O 1
ATOM 2027 N N . GLU B 1 117 ? 8.812 20.25 -2.865 1 72.06 117 GLU B N 1
ATOM 2028 C CA . GLU B 1 117 ? 9.852 19.906 -1.902 1 72.06 117 GLU B CA 1
ATOM 2029 C C . GLU B 1 117 ? 9.414 20.219 -0.477 1 72.06 117 GLU B C 1
ATOM 2031 O O . GLU B 1 117 ? 9.656 19.438 0.444 1 72.06 117 GLU B O 1
ATOM 2036 N N . ALA B 1 118 ? 8.836 21.375 -0.386 1 74.38 118 ALA B N 1
ATOM 2037 C CA . ALA B 1 118 ? 8.359 21.781 0.93 1 74.38 118 ALA B CA 1
ATOM 2038 C C . ALA B 1 118 ? 7.266 20.844 1.436 1 74.38 118 ALA B C 1
ATOM 2040 O O . ALA B 1 118 ? 7.246 20.484 2.615 1 74.38 118 ALA B O 1
ATOM 2041 N N . GLU B 1 119 ? 6.461 20.547 0.55 1 77.94 119 GLU B N 1
ATOM 2042 C CA . GLU B 1 119 ? 5.402 19.609 0.929 1 77.94 119 GLU B CA 1
ATOM 2043 C C . GLU B 1 119 ? 5.977 18.266 1.334 1 77.94 119 GLU B C 1
ATOM 2045 O O . GLU B 1 119 ? 5.496 17.641 2.281 1 77.94 119 GLU B O 1
ATOM 2050 N N . LYS B 1 120 ? 6.949 17.859 0.695 1 66.62 120 LYS B N 1
ATOM 2051 C CA . LYS B 1 120 ? 7.648 16.641 1.046 1 66.62 120 LYS B CA 1
ATOM 2052 C C . LYS B 1 120 ? 8.266 16.734 2.439 1 66.62 120 LYS B C 1
ATOM 2054 O O . LYS B 1 120 ? 8.172 15.781 3.227 1 66.62 120 LYS B O 1
ATOM 2059 N N . LEU B 1 121 ? 8.844 17.828 2.641 1 65.06 121 LEU B N 1
ATOM 2060 C CA . LEU B 1 121 ? 9.43 18.078 3.955 1 65.06 121 LEU B CA 1
ATOM 2061 C C . LEU B 1 121 ? 8.359 18.031 5.039 1 65.06 121 LEU B C 1
ATOM 2063 O O . LEU B 1 121 ? 8.578 17.484 6.117 1 65.06 121 LEU B O 1
ATOM 2067 N N . ALA B 1 122 ? 7.309 18.766 4.715 1 71.12 122 ALA B N 1
ATOM 2068 C CA . ALA B 1 122 ? 6.203 18.781 5.672 1 71.12 122 ALA B CA 1
ATOM 2069 C C . ALA B 1 122 ? 5.766 17.359 6.016 1 71.12 122 ALA B C 1
ATOM 2071 O O . ALA B 1 122 ? 5.539 17.047 7.188 1 71.12 122 ALA B O 1
ATOM 2072 N N . LYS B 1 123 ? 5.742 16.641 5.027 1 65.81 123 LYS B N 1
ATOM 2073 C CA . LYS B 1 123 ? 5.363 15.242 5.203 1 65.81 123 LYS B CA 1
ATOM 2074 C C . LYS B 1 123 ? 6.406 14.492 6.031 1 65.81 123 LYS B C 1
ATOM 2076 O O . LYS B 1 123 ? 6.059 13.734 6.938 1 65.81 123 LYS B O 1
ATOM 2081 N N . GLU B 1 124 ? 7.562 14.719 5.75 1 58.03 124 GLU B N 1
ATOM 2082 C CA . GLU B 1 124 ? 8.68 14.078 6.441 1 58.03 124 GLU B CA 1
ATOM 2083 C C . GLU B 1 124 ? 8.703 14.461 7.918 1 58.03 124 GLU B C 1
ATOM 2085 O O . GLU B 1 124 ? 9.031 13.633 8.773 1 58.03 124 GLU B O 1
ATOM 2090 N N . PHE B 1 125 ? 8.32 15.648 8.102 1 59.97 125 PHE B N 1
ATOM 2091 C CA . PHE B 1 125 ? 8.406 16.172 9.461 1 59.97 125 PHE B CA 1
ATOM 2092 C C . PHE B 1 125 ? 7.07 16.031 10.18 1 59.97 125 PHE B C 1
ATOM 2094 O O . PHE B 1 125 ? 6.938 16.438 11.336 1 59.97 125 PHE B O 1
ATOM 2101 N N . GLY B 1 126 ? 6.125 15.555 9.438 1 61.19 126 GLY B N 1
ATOM 2102 C CA . GLY B 1 126 ? 4.816 15.359 10.047 1 61.19 126 GLY B CA 1
ATOM 2103 C C . GLY B 1 126 ? 4.07 16.656 10.297 1 61.19 126 GLY B C 1
ATOM 2104 O O . GLY B 1 126 ? 3.404 16.797 11.32 1 61.19 126 GLY B O 1
ATOM 2105 N N . CYS B 1 127 ? 4.312 17.562 9.516 1 68.25 127 CYS B N 1
ATOM 2106 C CA . CYS B 1 127 ? 3.652 18.859 9.672 1 68.25 127 CYS B CA 1
ATOM 2107 C C . CYS B 1 127 ? 2.299 18.859 8.969 1 68.25 127 CYS B C 1
ATOM 2109 O O . CYS B 1 127 ? 2.15 18.281 7.891 1 68.25 127 CYS B O 1
ATOM 2111 N N . GLU B 1 128 ? 1.374 19.469 9.68 1 73.5 128 GLU B N 1
ATOM 2112 C CA . GLU B 1 128 ? 0.157 19.844 8.969 1 73.5 128 GLU B CA 1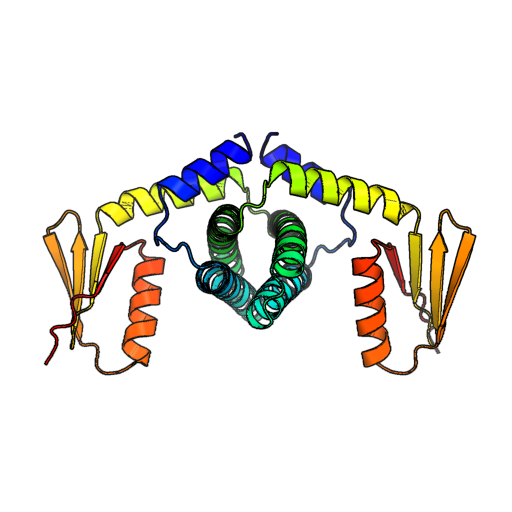
ATOM 2113 C C . GLU B 1 128 ? 0.426 20.953 7.961 1 73.5 128 GLU B C 1
ATOM 2115 O O . GLU B 1 128 ? 1.16 21.906 8.258 1 73.5 128 GLU B O 1
ATOM 2120 N N . ILE B 1 129 ? -0.131 20.734 6.672 1 75.19 129 ILE B N 1
ATOM 2121 C CA . ILE B 1 129 ? 0.086 21.75 5.648 1 75.19 129 ILE B CA 1
ATOM 2122 C C . ILE B 1 129 ? -1.149 22.641 5.535 1 75.19 129 ILE B C 1
ATOM 2124 O O . ILE B 1 129 ? -2.275 22.141 5.453 1 75.19 129 ILE B O 1
ATOM 2128 N N . LYS B 1 130 ? -0.988 23.922 5.719 1 77.12 130 LYS B N 1
ATOM 2129 C CA . LYS B 1 130 ? -2.016 24.922 5.438 1 77.12 130 LYS B CA 1
ATOM 2130 C C . LYS B 1 130 ? -1.581 25.859 4.316 1 77.12 130 LYS B C 1
ATOM 2132 O O . LYS B 1 130 ? -0.447 26.344 4.305 1 77.12 130 LYS B O 1
ATOM 2137 N N . HIS B 1 131 ? -2.484 25.984 3.238 1 79.88 131 HIS B N 1
ATOM 2138 C CA . HIS B 1 131 ? -2.221 26.906 2.148 1 79.88 131 HIS B CA 1
ATOM 2139 C C . HIS B 1 131 ? -2.957 28.234 2.359 1 79.88 131 HIS B C 1
ATOM 2141 O O . HIS B 1 131 ? -4.184 28.25 2.49 1 79.88 131 HIS B O 1
ATOM 2147 N N . GLU B 1 132 ? -2.326 29.203 2.598 1 76.44 132 GLU B N 1
ATOM 2148 C CA . GLU B 1 132 ? -2.875 30.562 2.705 1 76.44 132 GLU B CA 1
ATOM 2149 C C . GLU B 1 132 ? -2.408 31.438 1.548 1 76.44 132 GLU B C 1
ATOM 2151 O O . GLU B 1 132 ? -1.505 32.25 1.713 1 76.44 132 GLU B O 1
ATOM 2156 N N . PHE B 1 133 ? -2.969 31.141 0.302 1 69.19 133 PHE B N 1
ATOM 2157 C CA . PHE B 1 133 ? -2.613 31.969 -0.845 1 69.19 133 PHE B CA 1
ATOM 2158 C C . PHE B 1 133 ? -3.529 33.188 -0.942 1 69.19 133 PHE B C 1
ATOM 2160 O O . PHE B 1 133 ? -4.742 33.062 -0.753 1 69.19 133 PHE B O 1
ATOM 2167 N N . ASN B 1 134 ? -3.135 34.344 -0.761 1 60.56 134 ASN B N 1
ATOM 2168 C CA . ASN B 1 134 ? -3.91 35.562 -0.995 1 60.56 134 ASN B CA 1
ATOM 2169 C C . ASN B 1 134 ? -4.316 35.688 -2.461 1 60.56 134 ASN B C 1
ATOM 2171 O O . ASN B 1 134 ? -3.523 35.406 -3.357 1 60.56 134 ASN B O 1
ATOM 2175 N N . GLU B 1 135 ? -5.625 35.562 -2.803 1 51.53 135 GLU B N 1
ATOM 2176 C CA . GLU B 1 135 ? -6.082 36.031 -4.109 1 51.53 135 GLU B CA 1
ATOM 2177 C C . GLU B 1 135 ? -5.457 37.375 -4.473 1 51.53 135 GLU B C 1
ATOM 2179 O O . GLU B 1 135 ? -5.402 38.281 -3.641 1 51.53 135 GLU B O 1
ATOM 2184 N N . ALA B 1 136 ? -4.613 37.5 -5.449 1 43.81 136 ALA B N 1
ATOM 2185 C CA . ALA B 1 136 ? -4.465 38.812 -6.039 1 43.81 136 ALA B CA 1
ATOM 2186 C C . ALA B 1 136 ? -5.816 39.375 -6.48 1 43.81 136 ALA B C 1
ATOM 2188 O O . ALA B 1 136 ? -6.688 38.625 -6.93 1 43.81 136 ALA B O 1
#

Organism: NCBI:txid312168

InterPro domains:
  IPR004518 NTP pyrophosphohydrolase MazG-like domain [PF03819] (21-86)

Foldseek 3Di:
DDPVVVLVVLQVVPPDDDLDLVVLVVQLVVLQVQLVVCVVVVNNVSSVVSVVVSVSSVSNSCVSVVNDPVVVVVVVVVLLVQQVQWAWEAEPFKIFIGGNNHTDDMDTDDDPVSVVVVVVVCVVNNHHYHYDYDDD/DDPVVVLVVLQVVPPDDDLDLVVLVVQLVVLQVQLVVCVVVVNNVSSVVSVVVSVSSVSNSCVSVVNDPVVVVVVVVVLLVQQVQWAWEAEPFKIFIGGNNHTDDMDTDDDPVSVVVVVVVCVVNNHHYHYDYDDD

Radius of gyration: 21.07 Å; Cα contacts (8 Å, |Δi|>4): 434; chains: 2; bounding box: 36×70×47 Å

Solvent-accessible surface area (backbone atoms only — not comparable to full-atom values): 14018 Å² total; per-residue (Å²): 105,44,41,70,54,53,40,49,49,46,57,77,44,48,75,69,90,72,77,46,57,66,60,34,44,49,54,20,44,49,26,40,50,50,14,47,52,25,46,76,72,66,35,55,68,57,16,52,51,26,45,46,53,19,49,53,29,45,42,45,29,28,57,52,65,68,50,59,65,68,58,40,51,54,52,50,45,51,44,31,59,54,7,76,29,23,35,30,38,36,40,78,55,30,35,36,34,22,44,72,84,38,81,73,50,68,49,79,33,90,46,73,66,42,48,52,51,46,51,49,46,28,56,73,66,29,27,35,78,41,77,56,64,73,80,126,104,43,42,68,56,53,38,49,50,46,57,78,44,49,75,67,89,69,74,46,58,66,59,35,42,48,54,21,42,50,27,41,51,50,15,47,52,26,46,77,69,67,35,56,69,57,17,51,50,26,45,46,52,19,50,53,30,45,42,45,31,28,58,52,65,69,50,57,64,69,59,41,51,53,50,50,45,52,43,29,58,56,6,76,28,23,35,31,38,36,40,78,55,32,35,37,33,21,47,70,84,38,80,74,49,67,50,79,32,88,46,73,65,44,48,52,51,46,51,49,46,29,57,73,65,27,26,34,77,42,80,57,63,75,82,128